Protein 2I8D (pdb70)

Sequence (234 aa):
GSLAEWYQRRIPTPDDLTRVESLFANQAQFPQLKLEFKWNQPFTDHGTFIGFNPSKKHLAVAIEPQTTRRFIPQIDKAGYDHSQIIRRFPWHHKPLDEQLIHDLIAYTIDQKKDATTFWQRRGSLAEWYQRRIPTPDDLTRVESLFANQAQFPQLKLEFKWNQPFTDHGTFIGFNPSKKHLAVAIEPQTTRFIPQIDKAGYDHSQIIRRFPWHHKPLDEQLIHDLIAYTIDQKKDATTFWQRR

B-factor: mean 29.14, std 8.89, range [16.5, 72.92]

CATH classification: 3.90.1150.200 (+1 more: 1.20.5.420)

Foldseek 3Di:
DDPVVQLVQQDDPVSSVVVVVVVVVVVVVVQWDWDQPPRFITAHPRHDQTWHDDPVDIDDDGDPVVCVCPVVCVVVPDDDDDDDDDDPPDDDDVVVVVVVVVVVCVVCVPPPDPDDD/DDPVVQLVQQDDPVSSVVVVVVVVVVVVVVQWDWDQPPRFITDHPRHDQTWHDDPPDIDDDGDPVVVVCVVVCVVVPDDDDDDDDDDPPDDDDVVVVVVVVVVVCVVCVPPDDPDDD

Organism: Lacticaseibacillus paracasei (strain ATCC 334 / BCRC 17002 / CCUG 31169 / CIP 107868 / KCTC 3260 / NRRL B-441) (NCBI:txid321967)

Solvent-accessible surface area: 11918 Å² total

Nearest PDB structures (foldseek):
  2i8d-assembly1_B  TM=1.002E+00  e=2.891E-19  Lacticaseibacillus casei
  2i8d-assembly1_B  TM=1.009E+00  e=1.343E-19  Lacticaseibacillus casei

InterPro domains:
  IPR014922 YdhG-like domain [PF08818] (20-109)

Structure (mmCIF, N/CA/C/O backbone):
data_2I8D
#
_entry.id   2I8D
#
_cell.length_a   47.946
_cell.length_b   69.276
_cell.length_c   90.872
_cell.angle_alpha   90.000
_cell.angle_beta   90.000
_cell.angle_gamma   90.000
#
_symmetry.space_group_name_H-M   'P 21 21 21'
#
loop_
_entity.id
_entity.type
_entity.pdbx_description
1 polymer 'Uncharacterized conserved protein of COG5646'
2 non-polymer 'CHLORIDE ION'
3 non-polymer 'UNKNOWN LIGAND'
4 non-polymer GLYCEROL
5 water water
#
loop_
_atom_site.group_PDB
_atom_site.id
_atom_site.type_symbol
_atom_site.label_atom_id
_atom_site.label_alt_id
_atom_site.label_comp_id
_atom_site.label_asym_id
_atom_site.label_entity_id
_atom_site.label_seq_id
_atom_site.pdbx_PDB_ins_code
_atom_site.Cartn_x
_atom_site.Cartn_y
_atom_site.Cartn_z
_atom_site.occupancy
_atom_site.B_iso_or_equiv
_atom_site.auth_seq_id
_atom_site.auth_comp_id
_atom_site.auth_asym_id
_atom_site.auth_atom_id
_atom_site.pdbx_PDB_model_num
ATOM 1 N N . GLY A 1 3 ? 37.242 50.071 -5.514 1.00 52.05 2 GLY A N 1
ATOM 2 C CA . GLY A 1 3 ? 38.696 50.405 -5.400 1.00 51.25 2 GLY A CA 1
ATOM 3 C C . GLY A 1 3 ? 39.442 50.210 -6.709 1.00 51.39 2 GLY A C 1
ATOM 4 O O . GLY A 1 3 ? 38.922 49.606 -7.641 1.00 54.75 2 GLY A O 1
ATOM 5 N N . SER A 1 4 ? 40.656 50.747 -6.792 1.00 49.72 3 SER A N 1
ATOM 6 C CA . SER A 1 4 ? 41.534 50.506 -7.944 1.00 45.53 3 SER A CA 1
ATOM 7 C C . SER A 1 4 ? 42.803 49.815 -7.470 1.00 42.16 3 SER A C 1
ATOM 8 O O . SER A 1 4 ? 43.076 49.743 -6.272 1.00 38.45 3 SER A O 1
ATOM 11 N N . LEU A 1 5 ? 43.567 49.320 -8.436 1.00 42.07 4 LEU A N 1
ATOM 12 C CA . LEU A 1 5 ? 44.834 48.661 -8.179 1.00 43.18 4 LEU A CA 1
ATOM 13 C C . LEU A 1 5 ? 45.832 49.627 -7.537 1.00 42.86 4 LEU A C 1
ATOM 14 O O . LEU A 1 5 ? 46.559 49.262 -6.607 1.00 42.52 4 LEU A O 1
ATOM 19 N N . ALA A 1 6 ? 45.849 50.871 -8.019 1.00 41.92 5 ALA A N 1
ATOM 20 C CA . ALA A 1 6 ? 46.650 51.927 -7.399 1.00 39.98 5 ALA A CA 1
ATOM 21 C C . ALA A 1 6 ? 46.365 52.067 -5.892 1.00 39.89 5 ALA A C 1
ATOM 22 O O . ALA A 1 6 ? 47.281 52.197 -5.078 1.00 40.45 5 ALA A O 1
ATOM 24 N N . GLU A 1 7 ? 45.098 52.006 -5.513 1.00 39.08 6 GLU A N 1
ATOM 25 C CA . GLU A 1 7 ? 44.718 52.150 -4.109 1.00 41.47 6 GLU A CA 1
ATOM 26 C C . GLU A 1 7 ? 45.086 50.966 -3.247 1.00 40.75 6 GLU A C 1
ATOM 27 O O . GLU A 1 7 ? 45.371 51.123 -2.055 1.00 40.84 6 GLU A O 1
ATOM 33 N N . TRP A 1 8 ? 45.020 49.766 -3.836 1.00 36.88 7 TRP A N 1
ATOM 34 C CA . TRP A 1 8 ? 45.345 48.533 -3.107 1.00 35.64 7 TRP A CA 1
ATOM 35 C C . TRP A 1 8 ? 46.831 48.560 -2.695 1.00 32.25 7 TRP A C 1
ATOM 36 O O . TRP A 1 8 ? 47.185 48.205 -1.562 1.00 29.01 7 TRP A O 1
ATOM 47 N N . TYR A 1 9 ? 47.675 48.981 -3.627 1.00 31.98 8 TYR A N 1
ATOM 48 C CA . TYR A 1 9 ? 49.105 49.039 -3.373 1.00 37.55 8 TYR A CA 1
ATOM 49 C C . TYR A 1 9 ? 49.367 49.992 -2.213 1.00 39.63 8 TYR A C 1
ATOM 50 O O . TYR A 1 9 ? 50.278 49.787 -1.409 1.00 39.59 8 TYR A O 1
ATOM 59 N N . GLN A 1 10 ? 48.535 51.033 -2.110 1.00 42.66 9 GLN A N 1
ATOM 60 C CA . GLN A 1 10 ? 48.660 52.000 -1.032 1.00 41.97 9 GLN A CA 1
ATOM 61 C C . GLN A 1 10 ? 48.243 51.451 0.365 1.00 42.87 9 GLN A C 1
ATOM 62 O O . GLN A 1 10 ? 48.565 52.065 1.392 1.00 42.40 9 GLN A O 1
ATOM 66 N N . ARG A 1 11 ? 47.549 50.316 0.415 1.00 40.93 10 ARG A N 1
ATOM 67 C CA A ARG A 1 11 ? 47.217 49.678 1.692 0.50 40.22 10 ARG A CA 1
ATOM 68 C CA B ARG A 1 11 ? 47.210 49.684 1.690 0.50 40.86 10 ARG A CA 1
ATOM 69 C C . ARG A 1 11 ? 48.372 48.822 2.219 1.00 39.79 10 ARG A C 1
ATOM 70 O O . ARG A 1 11 ? 48.301 48.278 3.321 1.00 39.39 10 ARG A O 1
ATOM 85 N N . ILE A 1 12 ? 49.436 48.672 1.424 1.00 36.78 11 ILE A N 1
ATOM 86 C CA . ILE A 1 12 ? 50.608 47.905 1.865 1.00 34.30 11 ILE A CA 1
ATOM 87 C C . ILE A 1 12 ? 51.356 48.811 2.861 1.00 36.43 11 ILE A C 1
ATOM 88 O O . ILE A 1 12 ? 51.661 49.980 2.534 1.00 33.37 11 ILE A O 1
ATOM 93 N N . PRO A 1 13 ? 51.635 48.291 4.075 1.00 35.91 12 PRO A N 1
ATOM 94 C CA . PRO A 1 13 ? 52.024 49.169 5.195 1.00 35.47 12 PRO A CA 1
ATOM 95 C C . PRO A 1 13 ? 53.267 50.035 5.019 1.00 35.26 12 PRO A C 1
ATOM 96 O O . PRO A 1 13 ? 53.245 51.202 5.425 1.00 36.65 12 PRO A O 1
ATOM 100 N N . THR A 1 14 ? 54.340 49.481 4.457 1.00 31.80 13 THR A N 1
ATOM 101 C CA . THR A 1 14 ? 55.621 50.173 4.360 1.00 32.82 13 THR A CA 1
ATOM 102 C C . THR A 1 14 ? 56.202 50.055 2.962 1.00 33.06 13 THR A C 1
ATOM 103 O O . THR A 1 14 ? 55.854 49.136 2.219 1.00 28.30 13 THR A O 1
ATOM 107 N N . PRO A 1 15 ? 57.085 50.991 2.590 1.00 29.08 14 PRO A N 1
ATOM 108 C CA . PRO A 1 15 ? 57.843 50.907 1.330 1.00 29.78 14 PRO A CA 1
ATOM 109 C C . PRO A 1 15 ? 58.581 49.573 1.071 1.00 28.63 14 PRO A C 1
ATOM 110 O O . PRO A 1 15 ? 58.554 49.061 -0.052 1.00 29.12 14 PRO A O 1
ATOM 114 N N . ASP A 1 16 ? 59.230 49.028 2.094 1.00 26.37 15 ASP A N 1
ATOM 115 C CA . ASP A 1 16 ? 59.859 47.714 1.986 1.00 28.42 15 ASP A CA 1
ATOM 116 C C . ASP A 1 16 ? 58.832 46.606 1.732 1.00 27.62 15 ASP A C 1
ATOM 117 O O . ASP A 1 16 ? 59.103 45.668 0.978 1.00 28.69 15 ASP A O 1
ATOM 122 N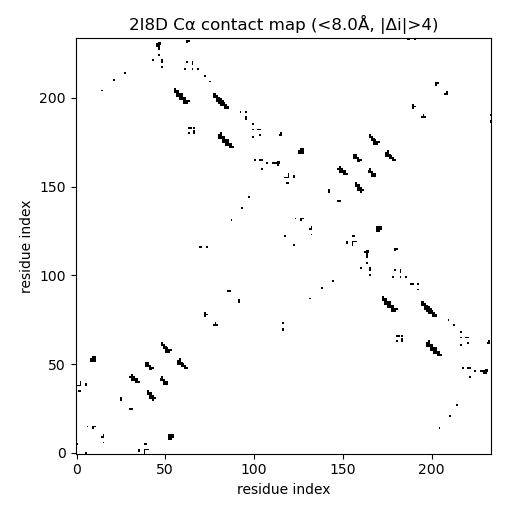 N . ASP A 1 17 ? 57.661 46.716 2.350 1.00 27.42 16 ASP A N 1
ATOM 123 C CA . ASP A 1 17 ? 56.572 45.757 2.092 1.00 26.92 16 ASP A CA 1
ATOM 124 C C . ASP A 1 17 ? 56.092 45.879 0.639 1.00 27.05 16 ASP A C 1
ATOM 125 O O . ASP A 1 17 ? 55.853 44.873 -0.035 1.00 28.58 16 ASP A O 1
ATOM 130 N N . LEU A 1 18 ? 55.967 47.107 0.139 1.00 25.45 17 LEU A N 1
ATOM 131 C CA . LEU A 1 18 ? 55.611 47.321 -1.273 1.00 26.10 17 LEU A CA 1
ATOM 132 C C . LEU A 1 18 ? 56.656 46.758 -2.244 1.00 26.27 17 LEU A C 1
ATOM 133 O O . LEU A 1 18 ? 56.311 46.158 -3.268 1.00 25.34 17 LEU A O 1
ATOM 138 N N . THR A 1 19 ? 57.930 46.939 -1.920 1.00 26.21 18 THR A N 1
ATOM 139 C CA . THR A 1 19 ? 59.011 46.375 -2.711 1.00 27.33 18 THR A CA 1
ATOM 140 C C . THR A 1 19 ? 58.882 44.860 -2.790 1.00 24.81 18 THR A C 1
ATOM 141 O O . THR A 1 19 ? 59.063 44.255 -3.860 1.00 25.28 18 THR A O 1
ATOM 145 N N . ARG A 1 20 ? 58.581 44.250 -1.653 1.00 26.14 19 ARG A N 1
ATOM 146 C CA . ARG A 1 20 ? 58.410 42.790 -1.593 1.00 26.26 19 ARG A CA 1
ATOM 147 C C . ARG A 1 20 ? 57.279 42.324 -2.513 1.00 25.91 19 ARG A C 1
ATOM 148 O O . ARG A 1 20 ? 57.446 41.378 -3.293 1.00 24.16 19 ARG A O 1
ATOM 156 N N . VAL A 1 21 ? 56.126 42.987 -2.429 1.00 23.12 20 VAL A N 1
ATOM 157 C CA . VAL A 1 21 ? 54.986 42.615 -3.286 1.00 23.91 20 VAL A CA 1
ATOM 158 C C . VAL A 1 21 ? 55.295 42.850 -4.778 1.00 24.16 20 VAL A C 1
ATOM 159 O O . VAL A 1 21 ? 55.050 42.001 -5.617 1.00 22.19 20 VAL A O 1
ATOM 163 N N . GLU A 1 22 ? 55.866 43.999 -5.111 1.00 24.00 21 GLU A N 1
ATOM 164 C CA . GLU A 1 22 ? 56.245 44.278 -6.506 1.00 28.71 21 GLU A CA 1
ATOM 165 C C . GLU A 1 22 ? 57.213 43.235 -7.088 1.00 26.81 21 GLU A C 1
ATOM 166 O O . GLU A 1 22 ? 57.070 42.792 -8.230 1.00 29.66 21 GLU A O 1
ATOM 172 N N . SER A 1 23 ? 58.201 42.848 -6.296 1.00 25.27 22 SER A N 1
ATOM 173 C CA . SER A 1 23 ? 59.171 41.830 -6.712 1.00 26.96 22 SER A CA 1
ATOM 174 C C . SER A 1 23 ? 58.535 40.463 -6.875 1.00 25.86 22 SER A C 1
ATOM 175 O O . SER A 1 23 ? 58.839 39.747 -7.814 1.00 24.19 22 SER A O 1
ATOM 178 N N . LEU A 1 24 ? 57.677 40.104 -5.930 1.00 25.02 23 LEU A N 1
ATOM 179 C CA . LEU A 1 24 ? 56.952 38.851 -6.014 1.00 23.86 23 LEU A CA 1
ATOM 180 C C . LEU A 1 24 ? 56.153 38.797 -7.300 1.00 24.19 23 LEU A C 1
ATOM 181 O O . LEU A 1 24 ? 56.247 37.839 -8.069 1.00 26.79 23 LEU A O 1
ATOM 186 N N . PHE A 1 25 ? 55.350 39.823 -7.536 1.00 23.78 24 PHE A N 1
ATOM 187 C CA . PHE A 1 25 ? 54.542 39.836 -8.743 1.00 25.74 24 PHE A CA 1
ATOM 188 C C . PHE A 1 25 ? 55.397 39.734 -9.995 1.00 25.45 24 PHE A C 1
ATOM 189 O O . PHE A 1 25 ? 55.112 38.934 -10.876 1.00 24.62 24 PHE A O 1
ATOM 197 N N . ALA A 1 26 ? 56.456 40.529 -10.065 1.00 24.50 25 ALA A N 1
ATOM 198 C CA . ALA A 1 26 ? 57.351 40.506 -11.229 1.00 25.27 25 ALA A CA 1
ATOM 199 C C . ALA A 1 26 ? 57.998 39.158 -11.446 1.00 24.87 25 ALA A C 1
ATOM 200 O O . ALA A 1 26 ? 58.031 38.664 -12.576 1.00 23.37 25 ALA A O 1
ATOM 202 N N . ASN A 1 27 ? 58.510 38.569 -10.370 1.00 25.19 26 ASN A N 1
ATOM 203 C CA . ASN A 1 27 ? 59.153 37.259 -10.454 1.00 26.01 26 ASN A CA 1
ATOM 204 C C . ASN A 1 27 ? 58.165 36.171 -10.864 1.00 25.92 26 ASN A C 1
ATOM 205 O O . ASN A 1 27 ? 58.471 35.337 -11.711 1.00 24.99 26 ASN A O 1
ATOM 218 N N . GLN A 1 29 ? 55.326 36.511 -12.582 1.00 26.57 28 GLN A N 1
ATOM 219 C CA . GLN A 1 29 ? 54.985 36.757 -13.995 1.00 28.41 28 GLN A CA 1
ATOM 220 C C . GLN A 1 29 ? 56.112 36.281 -14.920 1.00 28.33 28 GLN A C 1
ATOM 221 O O . GLN A 1 29 ? 55.863 35.686 -15.978 1.00 27.55 28 GLN A O 1
ATOM 227 N N . ALA A 1 30 ? 57.354 36.497 -14.502 1.00 28.56 29 ALA A N 1
ATOM 228 C CA . ALA A 1 30 ? 58.502 36.021 -15.280 1.00 28.16 29 ALA A CA 1
ATOM 229 C C . ALA A 1 30 ? 58.526 34.490 -15.325 1.00 28.82 29 ALA A C 1
ATOM 230 O O . ALA A 1 30 ? 58.820 33.891 -16.364 1.00 29.34 29 ALA A O 1
ATOM 232 N N . GLN A 1 31 ? 58.168 33.860 -14.210 1.00 26.54 30 GLN A N 1
ATOM 233 C CA . GLN A 1 31 ? 58.228 32.394 -14.087 1.00 28.39 30 GLN A CA 1
ATOM 234 C C . GLN A 1 31 ? 57.057 31.687 -14.740 1.00 26.35 30 GLN A C 1
ATOM 235 O O . GLN A 1 31 ? 57.186 30.520 -15.165 1.00 27.43 30 GLN A O 1
ATOM 241 N N . PHE A 1 32 ? 55.941 32.409 -14.864 1.00 27.13 31 PHE A N 1
ATOM 242 C CA . PHE A 1 32 ? 54.692 31.873 -15.418 1.00 27.28 31 PHE A CA 1
ATOM 243 C C . PHE A 1 32 ? 54.113 32.922 -16.362 1.00 27.40 31 PHE A C 1
ATOM 244 O O . PHE A 1 32 ? 53.182 33.653 -16.022 1.00 27.33 31 PHE A O 1
ATOM 252 N N . PRO A 1 33 ? 54.701 33.032 -17.574 1.00 29.69 32 PRO A N 1
ATOM 253 C CA . PRO A 1 33 ? 54.359 34.115 -1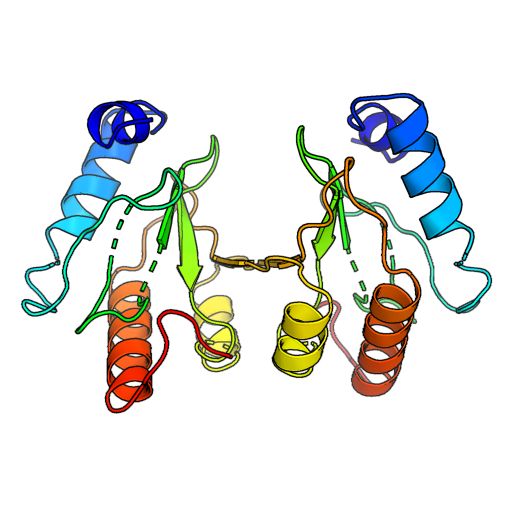8.518 1.00 29.92 32 PRO A CA 1
ATOM 254 C C . PRO A 1 33 ? 52.910 34.137 -19.006 1.00 28.11 32 PRO A C 1
ATOM 255 O O . PRO A 1 33 ? 52.437 35.200 -19.451 1.00 28.35 32 PRO A O 1
ATOM 259 N N . GLN A 1 34 ? 52.209 33.004 -18.895 1.00 29.16 33 GLN A N 1
ATOM 260 C CA . GLN A 1 34 ? 50.810 32.908 -19.287 1.00 30.06 33 GLN A CA 1
ATOM 261 C C . GLN A 1 34 ? 49.842 33.569 -18.294 1.00 29.33 33 GLN A C 1
ATOM 262 O O . GLN A 1 34 ? 48.703 33.914 -18.649 1.00 30.47 33 GLN A O 1
ATOM 268 N N . LEU A 1 35 ? 50.290 33.747 -17.049 1.00 26.55 34 LEU A N 1
ATOM 269 C CA . LEU A 1 35 ? 49.422 34.299 -16.013 1.00 29.03 34 LEU A CA 1
ATOM 270 C C . LEU A 1 35 ? 49.057 35.738 -16.297 1.00 27.95 34 LEU A C 1
ATOM 271 O O . LEU A 1 35 ? 49.882 36.513 -16.777 1.00 27.07 34 LEU A O 1
ATOM 276 N N . LYS A 1 36 ? 47.809 36.077 -16.011 1.00 27.17 35 LYS A N 1
ATOM 277 C CA . LYS A 1 36 ? 47.297 37.413 -16.108 1.00 28.46 35 LYS A CA 1
ATOM 278 C C . LYS A 1 36 ? 47.112 37.949 -14.697 1.00 27.17 35 LYS A C 1
ATOM 279 O O . LYS A 1 36 ? 46.527 37.285 -13.853 1.00 24.76 35 LYS A O 1
ATOM 285 N N . LEU A 1 37 ? 47.622 39.149 -14.441 1.00 27.06 36 LEU A N 1
ATOM 286 C CA . LEU A 1 37 ? 47.405 39.783 -13.156 1.00 27.75 36 LEU A CA 1
ATOM 287 C C . LEU A 1 37 ? 46.204 40.701 -13.302 1.00 28.38 36 LEU A C 1
ATOM 288 O O . LEU A 1 37 ? 46.278 41.754 -13.953 1.00 30.79 36 LEU A O 1
ATOM 293 N N . GLU A 1 38 ? 45.092 40.294 -12.707 1.00 26.52 37 GLU A N 1
ATOM 294 C CA . GLU A 1 38 ? 43.840 40.993 -12.803 1.00 26.98 37 GLU A CA 1
ATOM 295 C C . GLU A 1 38 ? 43.543 41.642 -11.476 1.00 27.47 37 GLU A C 1
ATOM 296 O O . GLU A 1 38 ? 44.093 41.266 -10.450 1.00 27.39 37 GLU A O 1
ATOM 302 N N . PHE A 1 39 ? 42.629 42.609 -11.490 1.00 27.29 38 PHE A N 1
ATOM 303 C CA . PHE A 1 39 ? 42.158 43.212 -10.250 1.00 24.89 38 PHE A CA 1
ATOM 304 C C . PHE A 1 39 ? 40.667 42.939 -10.194 1.00 28.56 38 PHE A C 1
ATOM 305 O O . PHE A 1 39 ? 39.937 43.469 -11.013 1.00 30.70 38 PHE A O 1
ATOM 313 N N . LYS A 1 40 ? 40.242 42.068 -9.280 1.00 27.59 39 LYS A N 1
ATOM 314 C CA . LYS A 1 40 ? 38.857 41.586 -9.231 1.00 29.20 39 LYS A CA 1
ATOM 315 C C . LYS A 1 40 ? 38.397 41.531 -7.795 1.00 30.38 39 LYS A C 1
ATOM 316 O O . LYS A 1 40 ? 39.185 41.176 -6.907 1.00 30.07 39 LYS A O 1
ATOM 322 N N . TRP A 1 41 ? 37.137 41.893 -7.558 1.00 32.56 40 TRP A N 1
ATOM 323 C CA . TRP A 1 41 ? 36.601 41.963 -6.197 1.00 36.14 40 TRP A CA 1
ATOM 324 C C . TRP A 1 41 ? 37.589 42.653 -5.250 1.00 36.75 40 TRP A C 1
ATOM 325 O O . TRP A 1 41 ? 37.859 42.162 -4.151 1.00 40.13 40 TRP A O 1
ATOM 336 N N . ASN A 1 42 ? 38.151 43.756 -5.726 1.00 35.59 41 ASN A N 1
ATOM 337 C CA . ASN A 1 42 ? 39.009 44.632 -4.947 1.00 38.22 41 ASN A CA 1
ATOM 338 C C . ASN A 1 42 ? 40.341 44.042 -4.473 1.00 36.56 41 ASN A C 1
ATOM 339 O O . ASN A 1 42 ? 40.924 44.511 -3.498 1.00 35.10 41 ASN A O 1
ATOM 344 N N . GLN A 1 43 ? 40.838 43.032 -5.178 1.00 33.88 42 GLN A N 1
ATOM 345 C CA . GLN A 1 43 ? 42.183 42.540 -4.917 1.00 32.54 42 GLN A CA 1
ATOM 346 C C . GLN A 1 43 ? 42.843 42.045 -6.203 1.00 30.76 42 GLN A C 1
ATOM 347 O O . GLN A 1 43 ? 42.157 41.576 -7.140 1.00 29.49 42 GLN A O 1
ATOM 353 N N . PRO A 1 44 ? 44.183 42.107 -6.241 1.00 26.30 43 PRO A N 1
ATOM 354 C CA . PRO A 1 44 ? 44.924 41.489 -7.327 1.00 26.05 43 PRO A CA 1
ATOM 355 C C . PRO A 1 44 ? 44.846 39.957 -7.262 1.00 28.45 43 PRO A C 1
ATOM 356 O O . PRO A 1 44 ? 44.929 39.369 -6.174 1.00 27.32 43 PRO A O 1
ATOM 373 N N . PHE A 1 46 ? 46.189 36.435 -9.765 1.00 23.03 45 PHE A N 1
ATOM 374 C CA . PHE A 1 46 ? 46.683 35.795 -10.968 1.00 23.15 45 PHE A CA 1
ATOM 375 C C . PHE A 1 46 ? 45.590 34.863 -11.470 1.00 22.82 45 PHE A C 1
ATOM 376 O O . PHE A 1 46 ? 44.989 34.111 -10.689 1.00 22.13 45 PHE A O 1
ATOM 384 N N . THR A 1 47 ? 45.348 34.931 -12.778 1.00 22.92 46 THR A N 1
ATOM 385 C CA . THR A 1 47 ? 44.428 34.050 -13.461 1.00 23.53 46 THR A CA 1
ATOM 386 C C . THR A 1 47 ? 45.137 33.401 -14.683 1.00 23.40 46 THR A C 1
ATOM 387 O O . THR A 1 47 ? 46.125 33.906 -15.201 1.00 23.20 46 THR A O 1
ATOM 391 N N . ASP A 1 48 ? 44.650 32.234 -15.092 1.00 22.69 47 ASP A N 1
ATOM 392 C CA . ASP A 1 48 ? 45.195 31.512 -16.224 1.00 22.56 47 ASP A CA 1
ATOM 393 C C . ASP A 1 48 ? 44.021 30.991 -17.060 1.00 21.17 47 ASP A C 1
ATOM 394 O O . ASP A 1 48 ? 43.147 30.292 -16.531 1.00 23.47 47 ASP A O 1
ATOM 399 N N . HIS A 1 49 ? 43.988 31.385 -18.342 1.00 21.27 48 HIS A N 1
ATOM 400 C CA . HIS A 1 49 ? 42.869 31.034 -19.237 1.00 21.83 48 HIS A CA 1
ATOM 401 C C . HIS A 1 49 ? 41.478 31.103 -18.532 1.00 21.15 48 HIS A C 1
ATOM 402 O O . HIS A 1 49 ? 40.687 30.187 -18.621 1.00 21.83 48 HIS A O 1
ATOM 409 N N . GLY A 1 50 ? 41.223 32.229 -17.840 1.00 22.63 49 GLY A N 1
ATOM 410 C CA . GLY A 1 50 ? 39.922 32.508 -17.236 1.00 22.66 49 GLY A CA 1
ATOM 411 C C . GLY A 1 50 ? 39.622 31.743 -15.947 1.00 24.68 49 GLY A C 1
ATOM 412 O O . GLY A 1 50 ? 38.449 31.570 -15.576 1.00 29.29 49 GLY A O 1
ATOM 413 N N . THR A 1 51 ? 40.678 31.254 -15.296 1.00 22.95 50 THR A N 1
ATOM 414 C CA . THR A 1 51 ? 40.572 30.497 -14.037 1.00 22.78 50 THR A CA 1
ATOM 415 C C . THR A 1 51 ? 41.459 31.105 -12.958 1.00 24.78 50 THR A C 1
ATOM 416 O O . THR A 1 51 ? 42.511 31.666 -13.246 1.00 23.99 50 THR A O 1
ATOM 420 N N . PHE A 1 52 ? 40.974 31.058 -11.719 1.00 21.29 51 PHE A N 1
ATOM 421 C CA . PHE A 1 52 ? 41.716 31.569 -10.583 1.00 20.96 51 PHE A CA 1
ATOM 422 C C . PHE A 1 52 ? 42.935 3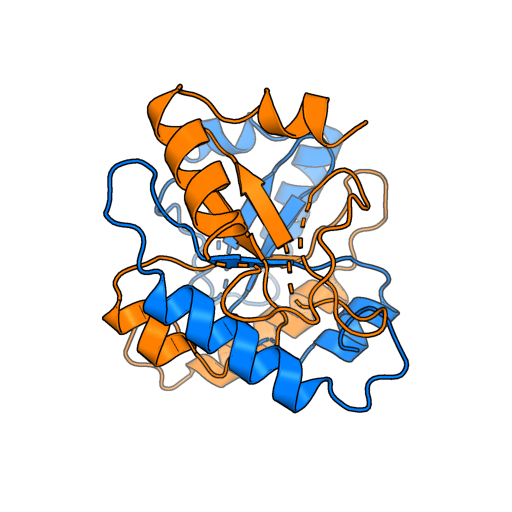0.753 -10.260 1.00 21.31 51 PHE A C 1
ATOM 423 O O . PHE A 1 52 ? 42.849 29.520 -10.145 1.00 23.05 51 PHE A O 1
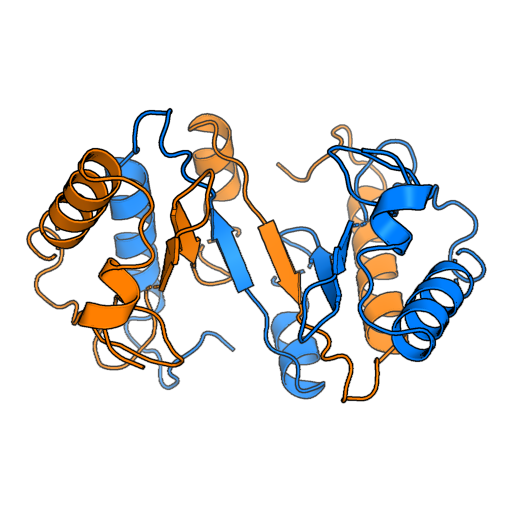ATOM 431 N N . ILE A 1 53 ? 44.060 31.439 -10.080 1.00 20.69 52 ILE A N 1
ATOM 432 C CA . ILE A 1 53 ? 45.268 30.776 -9.598 1.00 21.90 52 ILE A CA 1
ATOM 433 C C . ILE A 1 53 ? 45.662 31.195 -8.167 1.00 22.48 52 ILE A C 1
ATOM 434 O O . ILE A 1 53 ? 45.928 30.352 -7.324 1.00 22.31 52 ILE A O 1
ATOM 447 N N . GLY A 1 55 ? 45.413 34.758 -5.130 1.00 21.16 54 GLY A N 1
ATOM 448 C CA . GLY A 1 55 ? 45.001 36.117 -4.787 1.00 23.90 54 GLY A CA 1
ATOM 449 C C . GLY A 1 55 ? 45.875 36.688 -3.685 1.00 25.55 54 GLY A C 1
ATOM 450 O O . GLY A 1 55 ? 46.604 35.953 -3.007 1.00 23.97 54 GLY A O 1
ATOM 451 N N . PHE A 1 56 ? 45.796 38.010 -3.494 1.00 25.03 55 PHE A N 1
ATOM 452 C CA . PHE A 1 56 ? 46.710 38.702 -2.573 1.00 25.23 55 PHE A CA 1
ATOM 453 C C . PHE A 1 56 ? 45.988 39.814 -1.838 1.00 28.40 55 PHE A C 1
ATOM 454 O O . PHE A 1 56 ? 45.198 40.534 -2.433 1.00 26.51 55 PHE A O 1
ATOM 462 N N . ASN A 1 57 ? 46.259 39.939 -0.542 1.00 29.31 56 ASN A N 1
ATOM 463 C CA . ASN A 1 57 ? 45.719 41.042 0.252 1.00 28.22 56 ASN A CA 1
ATOM 464 C C . ASN A 1 57 ? 46.676 41.352 1.404 1.00 29.83 56 ASN A C 1
ATOM 465 O O . ASN A 1 57 ? 47.110 40.437 2.113 1.00 31.39 56 ASN A O 1
ATOM 470 N N . PRO A 1 58 ? 47.014 42.633 1.595 1.00 30.58 57 PRO A N 1
ATOM 471 C CA . PRO A 1 58 ? 47.836 42.991 2.719 1.00 31.79 57 PRO A CA 1
ATOM 472 C C . PRO A 1 58 ? 47.032 43.223 4.009 1.00 32.91 57 PRO A C 1
ATOM 473 O O . PRO A 1 58 ? 45.830 43.523 3.969 1.00 33.77 57 PRO A O 1
ATOM 477 N N . SER A 1 59 ? 47.714 43.028 5.131 1.00 32.10 58 SER A N 1
ATOM 478 C CA . SER A 1 59 ? 47.202 43.367 6.458 1.00 33.26 58 SER A CA 1
ATOM 479 C C . SER A 1 59 ? 48.364 44.054 7.162 1.00 31.47 58 SER A C 1
ATOM 480 O O . SER A 1 59 ? 49.447 44.188 6.586 1.00 30.84 58 SER A O 1
ATOM 483 N N . LYS A 1 60 ? 48.148 44.495 8.402 1.00 31.85 59 LYS A N 1
ATOM 484 C CA . LYS A 1 60 ? 49.192 45.182 9.150 1.00 30.34 59 LYS A CA 1
ATOM 485 C C . LYS A 1 60 ? 50.402 44.296 9.372 1.00 29.81 59 LYS A C 1
ATOM 486 O O . LYS A 1 60 ? 51.524 44.766 9.262 1.00 28.44 59 LYS A O 1
ATOM 488 N N . LYS A 1 61 ? 50.170 43.008 9.630 1.00 30.18 60 LYS A N 1
ATOM 489 C CA . LYS A 1 61 ? 51.250 42.086 10.017 1.00 31.10 60 LYS A CA 1
ATOM 490 C C . LYS A 1 61 ? 51.701 41.103 8.908 1.00 30.12 60 LYS A C 1
ATOM 491 O O . LYS A 1 61 ? 52.753 40.461 9.036 1.00 27.04 60 LYS A O 1
ATOM 494 N N . HIS A 1 62 ? 50.917 40.971 7.843 1.00 26.89 61 HIS A N 1
ATOM 495 C CA . HIS A 1 62 ? 51.244 39.995 6.819 1.00 24.82 61 HIS A CA 1
ATOM 496 C C . HIS A 1 62 ? 50.659 40.284 5.447 1.00 23.52 61 HIS A C 1
ATOM 497 O O . HIS A 1 62 ? 49.712 41.065 5.286 1.00 25.10 61 HIS A O 1
ATOM 504 N N . LEU A 1 63 ? 51.230 39.602 4.456 1.00 23.33 62 LEU A N 1
ATOM 505 C CA . LEU A 1 63 ? 50.611 39.431 3.155 1.00 24.69 62 LEU A CA 1
ATOM 506 C C . LEU A 1 63 ? 49.840 38.108 3.206 1.00 24.02 62 LEU A C 1
ATOM 507 O O . LEU A 1 63 ? 50.412 37.065 3.557 1.00 24.35 62 LEU A O 1
ATOM 512 N N . ALA A 1 64 ? 48.563 38.169 2.847 1.00 24.51 63 ALA A N 1
ATOM 513 C CA . ALA A 1 64 ? 47.697 37.026 2.807 1.00 25.98 63 ALA A CA 1
ATOM 514 C C . ALA A 1 64 ? 47.712 36.539 1.375 1.00 24.98 63 ALA A C 1
ATOM 515 O O . ALA A 1 64 ? 47.282 37.260 0.473 1.00 26.87 63 ALA A O 1
ATOM 517 N N . VAL A 1 65 ? 48.164 35.311 1.174 1.00 22.73 64 VAL A N 1
ATOM 518 C CA . VAL A 1 65 ? 48.139 34.666 -0.149 1.00 20.75 64 VAL A CA 1
ATOM 519 C C . VAL A 1 65 ? 47.023 33.627 -0.212 1.00 21.82 64 VAL A C 1
ATOM 520 O O . VAL A 1 65 ? 47.026 32.661 0.540 1.00 23.05 64 VAL A O 1
ATOM 524 N N . ALA A 1 66 ? 46.099 33.864 -1.143 1.00 24.09 65 ALA A N 1
ATOM 525 C CA . ALA A 1 66 ? 44.853 33.101 -1.279 1.00 20.11 65 ALA A CA 1
ATOM 526 C C . ALA A 1 66 ? 45.046 32.044 -2.331 1.00 22.01 65 ALA A C 1
ATOM 527 O O . ALA A 1 66 ? 45.502 32.343 -3.473 1.00 22.94 65 ALA A O 1
ATOM 529 N N . ILE A 1 67 ? 44.716 30.806 -1.962 1.00 22.08 66 ILE A N 1
ATOM 530 C CA . ILE A 1 67 ? 44.868 29.650 -2.825 1.00 24.68 66 ILE A CA 1
ATOM 531 C C . ILE A 1 67 ? 43.577 28.801 -2.789 1.00 23.22 66 ILE A C 1
ATOM 532 O O . ILE A 1 67 ? 42.700 29.002 -1.922 1.00 21.67 66 ILE A O 1
ATOM 537 N N . GLU A 1 68 ? 43.448 27.921 -3.760 1.00 22.80 67 GLU A N 1
ATOM 538 C CA . GLU A 1 68 ? 42.254 27.084 -3.900 1.00 22.36 67 GLU A CA 1
ATOM 539 C C . GLU A 1 68 ? 42.253 25.985 -2.826 1.00 22.12 67 GLU A C 1
ATOM 540 O O . GLU A 1 68 ? 43.318 25.609 -2.284 1.00 21.51 67 GLU A O 1
ATOM 546 N N . PRO A 1 69 ? 41.064 25.457 -2.491 1.00 23.53 68 PRO A N 1
ATOM 547 C CA . PRO A 1 69 ? 40.969 24.439 -1.430 1.00 22.54 68 PRO A CA 1
ATOM 548 C C . PRO A 1 69 ? 41.862 23.216 -1.676 1.00 23.68 68 PRO A C 1
ATOM 549 O O . PRO A 1 69 ? 42.519 22.722 -0.758 1.00 24.29 68 PRO A O 1
ATOM 553 N N . GLN A 1 70 ? 41.903 22.739 -2.917 1.00 24.26 69 GLN A N 1
ATOM 554 C CA . GLN A 1 70 ? 42.683 21.546 -3.233 1.00 23.38 69 GLN A CA 1
ATOM 555 C C . GLN A 1 70 ? 44.156 21.822 -3.092 1.00 23.16 69 GLN A C 1
ATOM 556 O O . GLN A 1 70 ? 44.918 20.984 -2.655 1.00 22.59 69 GLN A O 1
ATOM 562 N N . THR A 1 71 ? 44.570 23.020 -3.468 1.00 22.68 70 THR A N 1
ATOM 563 C CA . THR A 1 71 ? 45.964 23.419 -3.303 1.00 23.01 70 THR A CA 1
ATOM 564 C C . THR A 1 71 ? 46.351 23.470 -1.818 1.00 21.75 70 THR A C 1
ATOM 565 O O . THR A 1 71 ? 47.401 22.982 -1.431 1.00 24.39 70 THR A O 1
ATOM 577 N N . THR A 1 73 ? 44.947 21.843 0.694 1.00 23.43 72 THR A N 1
ATOM 578 C CA . THR A 1 73 ? 44.957 20.425 1.104 1.00 25.63 72 THR A CA 1
ATOM 579 C C . THR A 1 73 ? 46.241 19.722 0.704 1.00 25.91 72 THR A C 1
ATOM 580 O O . THR A 1 73 ? 46.854 19.000 1.499 1.00 31.08 72 THR A O 1
ATOM 584 N N . ARG A 1 74 ? 46.641 19.905 -0.538 1.00 27.99 73 ARG A N 1
ATOM 585 C CA A ARG A 1 74 ? 47.868 19.268 -1.043 1.00 28.54 73 ARG A CA 1
ATOM 586 C CA B ARG A 1 74 ? 47.965 19.264 -1.053 0.00 28.16 73 ARG A CA 1
ATOM 587 C C . ARG A 1 74 ? 49.151 19.778 -0.368 1.00 29.44 73 ARG A C 1
ATOM 588 O O . ARG A 1 74 ? 50.139 19.042 -0.274 1.00 33.30 73 ARG A O 1
ATOM 603 N N . PHE A 1 75 ? 49.174 21.012 0.102 1.00 24.82 74 PHE A N 1
ATOM 604 C CA . PHE A 1 75 ? 50.422 21.609 0.534 1.00 26.14 74 PHE A CA 1
ATOM 605 C C . PHE A 1 75 ? 50.555 21.735 2.053 1.00 25.65 74 PHE A C 1
ATOM 606 O O . PHE A 1 75 ? 51.546 22.272 2.501 1.00 25.35 74 PHE A O 1
ATOM 614 N N . ILE A 1 76 ? 49.583 21.246 2.837 1.00 25.30 75 ILE A N 1
ATOM 615 C CA . ILE A 1 76 ? 49.627 21.455 4.299 1.00 26.55 75 ILE A CA 1
ATOM 616 C C . ILE A 1 76 ? 50.998 21.043 4.848 1.00 27.08 75 ILE A C 1
ATOM 617 O O . ILE A 1 76 ? 51.638 21.832 5.516 1.00 24.58 75 ILE A O 1
ATOM 622 N N . PRO A 1 77 ? 51.462 19.809 4.535 1.00 27.11 76 PRO A N 1
ATOM 623 C CA . PRO A 1 77 ? 52.774 19.391 5.060 1.00 28.14 76 PRO A CA 1
ATOM 624 C C . PRO A 1 77 ? 53.911 20.375 4.719 1.00 25.50 76 PRO A C 1
ATOM 625 O O . PRO A 1 77 ? 54.723 20.728 5.570 1.00 28.69 76 PRO A O 1
ATOM 629 N N . GLN A 1 78 ? 53.937 20.849 3.483 1.00 24.84 77 GLN A N 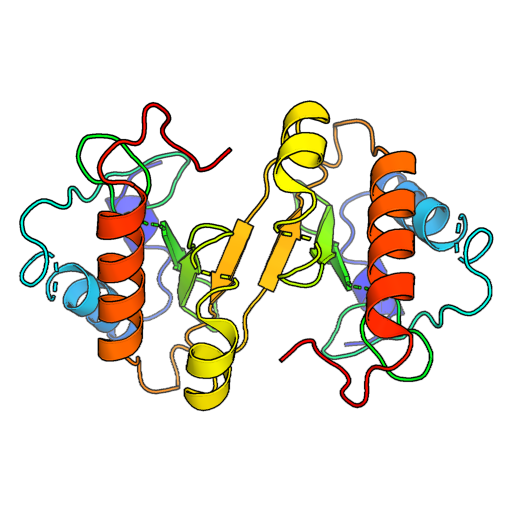1
ATOM 630 C CA . GLN A 1 78 ? 55.013 21.719 2.998 1.00 28.42 77 GLN A CA 1
ATOM 631 C C . GLN A 1 78 ? 54.890 23.152 3.575 1.00 27.27 77 GLN A C 1
ATOM 632 O O . GLN A 1 78 ? 55.883 23.831 3.875 1.00 28.27 77 GLN A O 1
ATOM 638 N N . ILE A 1 79 ? 53.658 23.602 3.780 1.00 29.97 78 ILE A N 1
ATOM 639 C CA . ILE A 1 79 ? 53.403 24.935 4.384 1.00 28.42 78 ILE A CA 1
ATOM 640 C C . ILE A 1 79 ? 53.840 24.919 5.849 1.00 28.01 78 ILE A C 1
ATOM 641 O O . ILE A 1 79 ? 54.466 25.859 6.328 1.00 27.75 78 ILE A O 1
ATOM 646 N N . ASP A 1 80 ? 53.504 23.843 6.559 1.00 30.24 79 ASP A N 1
ATOM 647 C CA . ASP A 1 80 ? 53.871 23.704 7.968 1.00 29.15 79 ASP A CA 1
ATOM 648 C C . ASP A 1 80 ? 55.398 23.670 8.117 1.00 30.34 79 ASP A C 1
ATOM 649 O O . ASP A 1 80 ? 55.968 24.340 8.976 1.00 29.14 79 ASP A O 1
ATOM 654 N N . LYS A 1 81 ? 56.048 22.916 7.236 1.00 29.28 80 LYS A N 1
ATOM 655 C CA . LYS A 1 81 ? 57.512 22.801 7.248 1.00 30.49 80 LYS A CA 1
ATOM 656 C C . LYS A 1 81 ? 58.191 24.140 6.977 1.00 30.18 80 LYS A C 1
ATOM 657 O O . LYS A 1 81 ? 59.226 24.422 7.562 1.00 31.09 80 LYS A O 1
ATOM 660 N N . ALA A 1 82 ? 57.602 24.962 6.103 1.00 30.24 81 ALA A N 1
ATOM 661 C CA . ALA A 1 82 ? 58.116 26.297 5.797 1.00 30.51 81 ALA A CA 1
ATOM 662 C C . ALA A 1 82 ? 57.877 27.295 6.933 1.00 33.34 81 ALA A C 1
ATOM 663 O O . ALA A 1 82 ? 58.452 28.395 6.940 1.00 37.16 81 ALA A O 1
ATOM 665 N N . GLY A 1 83 ? 57.039 26.917 7.895 1.00 32.67 82 GLY A N 1
ATOM 666 C CA . GLY A 1 83 ? 56.824 27.713 9.089 1.00 31.81 82 GLY A CA 1
ATOM 667 C C . GLY A 1 83 ? 55.750 28.790 8.993 1.00 31.75 82 GLY A C 1
ATOM 668 O O . GLY A 1 83 ? 55.802 29.775 9.728 1.00 31.44 82 GLY A O 1
ATOM 669 N N . TYR A 1 84 ? 54.748 28.594 8.135 1.00 28.47 83 TYR A N 1
ATOM 670 C CA . TYR A 1 84 ? 53.712 29.597 7.937 1.00 26.67 83 TYR A CA 1
ATOM 671 C C . TYR A 1 84 ? 52.355 29.103 8.425 1.00 26.97 83 TYR A C 1
ATOM 672 O O . TYR A 1 84 ? 52.001 27.937 8.209 1.00 28.89 83 TYR A O 1
ATOM 681 N N . ASP A 1 85 ? 51.606 29.993 9.042 1.00 25.91 84 ASP A N 1
ATOM 682 C CA . ASP A 1 85 ? 50.234 29.714 9.453 1.00 27.00 84 ASP A CA 1
ATOM 683 C C . ASP A 1 85 ? 49.310 29.790 8.243 1.00 28.35 84 ASP A C 1
ATOM 684 O O . ASP A 1 85 ? 49.592 30.480 7.252 1.00 25.70 84 ASP A O 1
ATOM 689 N N . HIS A 1 86 ? 48.188 29.085 8.333 1.00 24.75 85 HIS A N 1
ATOM 690 C CA . HIS A 1 86 ? 47.227 29.104 7.244 1.00 24.88 85 HIS A CA 1
ATOM 691 C C . HIS A 1 86 ? 45.835 29.150 7.872 1.00 25.27 85 HIS A C 1
ATOM 692 O O . HIS A 1 86 ? 45.678 28.814 9.040 1.00 25.70 85 HIS A O 1
ATOM 699 N N . SER A 1 87 ? 44.845 29.579 7.092 1.00 24.79 86 SER A N 1
ATOM 700 C CA . SER A 1 87 ? 43.486 29.716 7.547 1.00 24.63 86 SER A CA 1
ATOM 701 C C . SER A 1 87 ? 42.505 29.417 6.416 1.00 25.79 86 SER A C 1
ATOM 702 O O . SER A 1 87 ? 42.742 29.796 5.270 1.00 25.72 86 SER A O 1
ATOM 705 N N . GLN A 1 88 ? 41.425 28.705 6.740 1.00 21.64 87 GLN A N 1
ATOM 706 C CA . GLN A 1 88 ? 40.363 28.428 5.802 1.00 21.12 87 GLN A CA 1
ATOM 707 C C . GLN A 1 88 ? 39.057 28.867 6.463 1.00 24.04 87 GLN A C 1
ATOM 708 O O . GLN A 1 88 ? 38.716 28.377 7.559 1.00 23.01 87 GLN A O 1
ATOM 714 N N . ILE A 1 89 ? 38.395 29.830 5.839 1.00 24.81 88 ILE A N 1
ATOM 715 C CA . ILE A 1 89 ? 37.229 30.470 6.428 1.00 23.16 88 ILE A CA 1
ATOM 716 C C . ILE A 1 89 ? 36.073 30.519 5.435 1.00 24.85 88 ILE A C 1
ATOM 717 O O . ILE A 1 89 ? 36.270 30.637 4.191 1.00 24.21 88 ILE A O 1
ATOM 722 N N . ILE A 1 90 ? 34.869 30.420 5.995 1.00 24.04 89 ILE A N 1
ATOM 723 C CA . ILE A 1 90 ? 33.628 30.734 5.311 1.00 22.32 89 ILE A CA 1
ATOM 724 C C . ILE A 1 90 ? 33.117 32.072 5.798 1.00 21.12 89 ILE A C 1
ATOM 725 O O . ILE A 1 90 ? 33.105 32.334 7.029 1.00 21.20 89 ILE A O 1
ATOM 730 N N . ARG A 1 91 ? 32.723 32.925 4.859 1.00 21.36 90 ARG A N 1
ATOM 731 C CA A ARG A 1 91 ? 32.209 34.258 5.206 0.50 22.59 90 ARG A CA 1
ATOM 732 C CA B ARG A 1 91 ? 32.219 34.252 5.210 0.50 23.33 90 ARG A CA 1
ATOM 733 C C . ARG A 1 91 ? 30.703 34.203 5.318 1.00 23.65 90 ARG A C 1
ATOM 734 O O . ARG A 1 91 ? 30.004 33.909 4.334 1.00 21.06 90 ARG A O 1
ATOM 749 N N . PHE A 1 92 ? 30.189 34.484 6.519 1.00 21.85 91 PHE A N 1
ATOM 750 C CA . PHE A 1 92 ? 28.772 34.565 6.779 1.00 21.32 91 PHE A CA 1
ATOM 751 C C . PHE A 1 92 ? 28.384 36.053 6.945 1.00 22.23 91 PHE A C 1
ATOM 752 O O . PHE A 1 92 ? 28.610 36.658 8.013 1.00 21.39 91 PHE A O 1
ATOM 760 N N . PRO A 1 93 ? 27.856 36.672 5.868 1.00 22.22 92 PRO A N 1
ATOM 761 C CA . PRO A 1 93 ? 27.519 38.114 5.976 1.00 21.18 92 PRO A CA 1
ATOM 762 C C . PRO A 1 93 ? 26.498 38.420 7.075 1.00 21.76 92 PRO A C 1
ATOM 763 O O . PRO A 1 93 ? 25.567 37.638 7.291 1.00 21.08 92 PRO A O 1
ATOM 767 N N . TRP A 1 94 ? 26.680 39.527 7.769 1.00 23.28 93 TRP A N 1
ATOM 768 C CA . TRP A 1 94 ? 25.759 39.912 8.844 1.00 23.74 93 TRP A CA 1
ATOM 769 C C . TRP A 1 94 ? 24.361 40.127 8.283 1.00 22.43 93 TRP A C 1
ATOM 770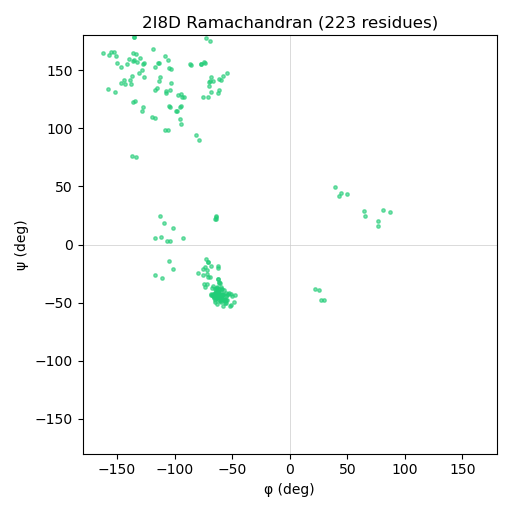 O O . TRP A 1 94 ? 23.371 39.908 8.979 1.00 21.71 93 TRP A O 1
ATOM 781 N N . HIS A 1 95 ? 24.304 40.599 7.031 1.00 24.59 94 HIS A N 1
ATOM 782 C CA A HIS A 1 95 ? 23.061 40.977 6.371 0.50 26.19 94 HIS A CA 1
ATOM 783 C CA B HIS A 1 95 ? 23.018 40.952 6.442 0.50 26.58 94 HIS A CA 1
ATOM 784 C C . HIS A 1 95 ? 22.327 39.829 5.664 1.00 26.81 94 HIS A C 1
ATOM 785 O O . HIS A 1 95 ? 21.279 40.052 5.079 1.00 26.25 94 HIS A O 1
ATOM 798 N N . LYS A 1 96 ? 22.896 38.627 5.692 1.00 25.15 95 LYS A N 1
ATOM 799 C CA . LYS A 1 96 ? 22.277 37.437 5.097 1.00 26.41 95 LYS A CA 1
ATOM 800 C C . LYS A 1 96 ? 21.923 36.450 6.221 1.00 25.56 95 LYS A C 1
ATOM 801 O O . LYS A 1 96 ? 22.526 36.483 7.286 1.00 23.76 95 LYS A O 1
ATOM 805 N N . PRO A 1 97 ? 20.955 35.563 5.974 1.00 23.28 96 PRO A N 1
ATOM 806 C CA . PRO A 1 97 ? 20.680 34.489 6.935 1.00 23.95 96 PRO A CA 1
ATOM 807 C C . PRO A 1 97 ? 21.938 33.665 7.255 1.00 23.04 96 PRO A C 1
ATOM 808 O O . PRO A 1 97 ? 22.817 33.478 6.399 1.00 22.84 96 PRO A O 1
ATOM 812 N N . LEU A 1 98 ? 21.999 33.172 8.496 1.00 23.72 97 LEU A N 1
ATOM 813 C CA . LEU A 1 98 ? 23.069 32.265 8.953 1.00 26.57 97 LEU A CA 1
ATOM 814 C C . LEU A 1 98 ? 22.553 30.825 8.878 1.00 27.07 97 LEU A C 1
ATOM 815 O O . LEU A 1 98 ? 21.614 30.443 9.596 1.00 27.38 97 LEU A O 1
ATOM 820 N N . ASP A 1 99 ? 23.175 30.038 8.005 1.00 24.58 98 ASP A N 1
ATOM 821 C CA . ASP A 1 99 ? 22.837 28.621 7.822 1.00 24.66 98 ASP A CA 1
ATOM 822 C C . ASP A 1 99 ? 23.463 27.795 8.944 1.00 21.26 98 ASP A C 1
ATOM 823 O O . ASP A 1 99 ? 24.605 27.271 8.820 1.00 22.81 98 ASP A O 1
ATOM 828 N N . GLU A 1 100 ? 22.711 27.628 10.047 1.00 23.60 99 GLU A N 1
ATOM 829 C CA . GLU A 1 100 ? 23.231 26.868 11.182 1.00 23.26 99 GLU A CA 1
ATOM 830 C C . GLU A 1 100 ? 23.298 25.373 10.918 1.00 21.26 99 GLU A C 1
ATOM 831 O O . GLU A 1 100 ? 24.033 24.683 11.593 1.00 22.15 99 GLU A O 1
ATOM 837 N N . GLN A 1 101 ? 22.522 24.875 9.964 1.00 21.98 100 GLN A N 1
ATOM 838 C CA . GLN A 1 101 ? 22.594 23.462 9.617 1.00 20.27 100 GLN A CA 1
ATOM 839 C C . GLN A 1 101 ? 23.935 23.175 8.990 1.00 21.38 100 GLN A C 1
ATOM 840 O O . GLN A 1 101 ? 24.526 22.148 9.246 1.00 23.79 100 GLN A O 1
ATOM 846 N N . LEU A 1 102 ? 24.361 24.067 8.090 1.00 21.90 101 LEU A N 1
ATOM 847 C CA . LEU A 1 102 ? 25.716 23.978 7.513 1.00 22.31 101 LEU A CA 1
ATOM 848 C C . LEU A 1 102 ? 26.808 23.989 8.594 1.00 21.02 101 LEU A C 1
ATOM 849 O O . LEU A 1 102 ? 27.751 23.168 8.586 1.00 19.76 101 LEU A O 1
ATOM 854 N N . ILE A 1 103 ? 26.711 24.943 9.509 1.00 21.89 102 ILE A N 1
ATOM 855 C CA . ILE A 1 103 ? 27.699 25.079 10.594 1.00 21.54 102 ILE A CA 1
ATOM 856 C C . ILE A 1 103 ? 27.710 23.794 11.445 1.00 21.25 102 ILE A C 1
ATOM 857 O O . ILE A 1 103 ? 28.760 23.228 11.741 1.00 21.74 102 ILE A O 1
ATOM 862 N N . HIS A 1 104 ? 26.514 23.296 11.742 1.00 21.33 103 HIS A N 1
ATOM 863 C CA . HIS A 1 104 ? 26.341 22.017 12.455 1.00 22.67 103 HIS A CA 1
ATOM 864 C C . HIS A 1 104 ? 27.029 20.859 11.722 1.00 22.16 103 HIS A C 1
ATOM 865 O O . HIS A 1 104 ? 27.778 20.071 12.294 1.00 19.57 103 HIS A O 1
ATOM 872 N N . ASP A 1 105 ? 26.801 20.763 10.427 1.00 20.15 104 ASP A N 1
ATOM 873 C CA . ASP A 1 105 ? 27.409 19.691 9.627 1.00 20.75 104 ASP A CA 1
ATOM 874 C C . ASP A 1 105 ? 28.946 19.762 9.563 1.00 20.29 104 ASP A C 1
ATOM 875 O O . ASP A 1 105 ? 29.621 18.741 9.603 1.00 21.69 104 ASP A O 1
ATOM 880 N N . LEU A 1 106 ? 29.488 20.980 9.486 1.00 19.72 105 LEU A N 1
ATOM 881 C CA . LEU A 1 106 ? 30.939 21.184 9.507 1.00 19.15 105 LEU A CA 1
ATOM 882 C C . LEU A 1 106 ? 31.507 20.692 10.824 1.00 19.74 105 LEU A C 1
ATOM 883 O O . LEU A 1 106 ? 32.591 20.018 10.844 1.00 20.85 105 LEU A O 1
ATOM 888 N N . ILE A 1 107 ? 30.839 21.042 11.941 1.00 18.83 106 ILE A N 1
ATOM 889 C CA . ILE A 1 107 ? 31.292 20.620 13.262 1.00 19.37 106 ILE A CA 1
ATOM 890 C C . ILE A 1 107 ? 31.244 19.082 13.365 1.00 18.84 106 ILE A C 1
ATOM 891 O O . ILE A 1 107 ? 32.217 18.416 13.759 1.00 20.19 106 ILE A O 1
ATOM 896 N N . ALA A 1 108 ? 30.099 18.513 13.009 1.00 20.62 107 ALA A N 1
ATOM 897 C CA . ALA A 1 108 ? 29.932 17.060 13.109 1.00 21.26 107 ALA A CA 1
ATOM 898 C C . ALA A 1 108 ? 30.975 16.306 12.319 1.00 21.72 107 ALA A C 1
ATOM 899 O O . ALA A 1 108 ? 31.575 15.316 12.799 1.00 20.24 107 ALA A O 1
ATOM 901 N N . TYR A 1 109 ? 31.186 16.719 11.080 1.00 21.80 108 TYR A N 1
ATOM 902 C CA . TYR A 1 109 ? 32.214 16.049 10.263 1.00 21.07 108 TYR A CA 1
ATOM 903 C C . TYR A 1 109 ? 33.607 16.154 10.891 1.00 21.57 108 TYR A C 1
ATOM 904 O O . TYR A 1 109 ? 34.365 15.182 10.949 1.00 21.07 108 TYR A O 1
ATOM 913 N N . THR A 1 110 ? 33.973 17.349 11.359 1.00 19.74 109 THR A N 1
ATOM 914 C CA . THR A 1 110 ? 35.300 17.538 11.926 1.00 20.94 109 THR A CA 1
ATOM 915 C C . THR A 1 110 ? 35.528 16.728 13.222 1.00 19.35 109 THR A C 1
ATOM 916 O O . THR A 1 110 ? 36.611 16.161 13.424 1.00 21.60 109 THR A O 1
ATOM 920 N N . ILE A 1 111 ? 34.514 16.705 14.079 1.00 20.92 110 ILE A N 1
ATOM 921 C CA . ILE A 1 111 ? 34.507 15.900 15.286 1.00 21.11 110 ILE A CA 1
ATOM 922 C C . ILE A 1 111 ? 34.764 14.433 14.914 1.00 22.12 110 ILE A C 1
ATOM 923 O O . ILE A 1 111 ? 35.586 13.779 15.544 1.00 22.85 110 ILE A O 1
ATOM 928 N N . ASP A 1 112 ? 34.057 13.911 13.904 1.00 21.66 111 ASP A N 1
ATOM 929 C CA . ASP A 1 112 ? 34.246 12.517 13.480 1.00 23.11 111 ASP A CA 1
ATOM 930 C C . ASP A 1 112 ? 35.664 12.276 12.967 1.00 22.79 111 ASP A C 1
ATOM 931 O O . ASP A 1 112 ? 36.295 11.301 13.371 1.00 23.14 111 ASP A O 1
ATOM 936 N N . GLN A 1 113 ? 36.169 13.190 12.128 1.00 22.37 112 GLN A N 1
ATOM 937 C CA . GLN A 1 113 ? 37.501 13.010 11.514 1.00 26.00 112 GLN A CA 1
ATOM 938 C C . GLN A 1 113 ? 38.641 13.140 12.532 1.00 27.31 112 GLN A C 1
ATOM 939 O O . GLN A 1 113 ? 39.699 12.521 12.370 1.00 25.07 112 GLN A O 1
ATOM 945 N N . LYS A 1 114 ? 38.418 13.903 13.591 1.00 25.45 113 LYS A N 1
ATOM 946 C CA . LYS A 1 114 ? 39.464 14.196 14.594 1.00 26.28 113 LYS A CA 1
ATOM 947 C C . LYS A 1 114 ? 39.346 13.378 15.881 1.00 25.92 113 LYS A C 1
ATOM 948 O O . LYS A 1 114 ? 40.027 13.652 16.869 1.00 28.40 113 LYS A O 1
ATOM 954 N N . LYS A 1 115 ? 38.520 12.325 15.826 1.00 25.33 114 LYS A N 1
ATOM 955 C CA . LYS A 1 115 ? 38.244 11.421 16.943 1.00 31.81 114 LYS A CA 1
ATOM 956 C C . LYS A 1 115 ? 39.539 10.988 17.624 1.00 30.78 114 LYS A C 1
ATOM 957 O O . LYS A 1 115 ? 39.628 10.937 18.855 1.00 31.39 114 LYS A O 1
ATOM 963 N N . ASP A 1 116 ? 40.526 10.662 16.797 1.00 31.07 115 ASP A N 1
ATOM 964 C CA . ASP A 1 116 ? 41.792 10.109 17.283 1.00 33.09 115 ASP A CA 1
ATOM 965 C C . ASP A 1 116 ? 42.977 11.054 17.075 1.00 33.96 115 ASP A C 1
ATOM 966 O O . ASP A 1 116 ? 44.137 10.625 17.035 1.00 32.28 115 ASP A O 1
ATOM 971 N N . ALA A 1 117 ? 42.709 12.348 16.984 1.00 29.35 116 ALA A N 1
ATOM 972 C CA . ALA A 1 117 ? 43.771 13.303 16.689 1.00 28.82 116 ALA A CA 1
ATOM 973 C C . ALA A 1 117 ? 44.741 13.417 17.861 1.00 28.77 116 ALA A C 1
ATOM 974 O O . ALA A 1 117 ? 44.329 13.397 19.005 1.00 26.21 116 ALA A O 1
ATOM 976 N N . THR A 1 118 ? 46.036 13.532 17.558 1.00 26.90 117 THR A N 1
ATOM 977 C CA . THR A 1 118 ? 47.061 13.647 18.600 1.00 28.76 117 THR A CA 1
ATOM 978 C C . THR A 1 118 ? 47.728 15.028 18.614 1.00 30.36 117 THR A C 1
ATOM 979 O O . THR A 1 118 ? 48.700 15.248 19.355 1.00 31.43 117 THR A O 1
ATOM 983 N N . THR A 1 119 ? 47.216 15.944 17.796 1.00 29.12 118 THR A N 1
ATOM 984 C CA . THR A 1 119 ? 47.731 17.310 17.721 1.00 28.01 118 THR A CA 1
ATOM 985 C C . THR A 1 119 ? 46.539 18.271 17.710 1.00 24.50 118 THR A C 1
ATOM 986 O O . THR A 1 119 ? 45.418 17.878 17.392 1.00 24.23 118 THR A O 1
ATOM 990 N N . PHE A 1 120 ? 46.785 19.524 18.073 1.00 23.15 119 PHE A N 1
ATOM 991 C CA . PHE A 1 120 ? 45.704 20.524 18.103 1.00 21.99 119 PHE A CA 1
ATOM 992 C C . PHE A 1 120 ? 45.155 20.814 16.692 1.00 22.65 119 PHE A C 1
ATOM 993 O O . PHE A 1 120 ? 43.935 20.869 16.509 1.00 22.14 119 PHE A O 1
ATOM 1001 N N . TRP A 1 121 ? 46.054 20.996 15.725 1.00 23.91 120 TRP A N 1
ATOM 1002 C CA . TRP A 1 121 ? 45.722 21.303 14.338 1.00 21.31 120 TRP A CA 1
ATOM 1003 C C . TRP A 1 121 ? 45.915 20.089 13.453 1.00 23.99 120 TRP A C 1
ATOM 1004 O O . TRP A 1 121 ? 46.772 19.245 13.711 1.00 24.94 120 TRP A O 1
ATOM 1015 N N . GLN A 1 122 ? 45.143 20.043 12.379 1.00 26.02 121 GLN A N 1
ATOM 1016 C CA . GLN A 1 122 ? 45.380 19.099 11.308 1.00 25.88 121 GLN A CA 1
ATOM 1017 C C . GLN A 1 122 ? 46.744 19.397 10.706 1.00 29.99 121 GLN A C 1
ATOM 1018 O O . GLN A 1 122 ? 47.058 20.545 10.370 1.00 29.27 121 GLN A O 1
ATOM 1024 N N . ARG A 1 123 ? 47.546 18.348 10.572 1.00 31.81 122 ARG A N 1
ATOM 1025 C CA A ARG A 1 123 ? 48.868 18.444 9.978 0.50 35.37 122 ARG A CA 1
ATOM 1026 C CA B ARG A 1 123 ? 48.861 18.460 9.965 0.50 35.89 122 ARG A CA 1
ATOM 1027 C C . ARG A 1 123 ? 48.914 17.663 8.662 1.00 39.20 122 ARG A C 1
ATOM 1028 O O . ARG A 1 123 ? 47.885 17.182 8.182 1.00 42.96 122 ARG A O 1
ATOM 1044 N N . GLY B 1 3 ? 44.398 39.050 24.570 1.00 46.48 2 GLY B N 1
ATOM 1045 C CA . GLY B 1 3 ? 43.183 39.766 25.055 1.00 43.48 2 GLY B CA 1
ATOM 1046 C C . GLY B 1 3 ? 42.268 38.869 25.880 1.00 41.38 2 GLY B C 1
ATOM 1047 O O . GLY B 1 3 ? 42.717 38.182 26.803 1.00 43.34 2 GLY B O 1
ATOM 1048 N N . SER B 1 4 ? 40.977 38.888 25.567 1.00 37.03 3 SER B N 1
ATOM 1049 C CA . SER B 1 4 ? 40.003 38.054 26.273 1.00 31.80 3 SER B CA 1
ATOM 1050 C C . SER B 1 4 ? 38.721 37.917 25.486 1.00 29.13 3 SER B C 1
ATOM 1051 O O . SER B 1 4 ? 38.476 38.680 24.578 1.00 26.21 3 SER B O 1
ATOM 1054 N N . LEU B 1 5 ? 37.909 36.943 25.875 1.00 27.15 4 LEU B N 1
ATOM 1055 C CA . LEU B 1 5 ? 36.668 36.643 25.199 1.00 26.22 4 LEU B CA 1
ATOM 1056 C C . LEU B 1 5 ? 35.740 37.844 25.300 1.00 24.45 4 LEU B C 1
ATOM 1057 O O . LEU B 1 5 ? 35.132 38.233 24.327 1.00 23.33 4 LEU B O 1
ATOM 1062 N N . ALA B 1 6 ? 35.682 38.457 26.485 1.00 23.58 5 ALA B N 1
ATOM 1063 C CA . ALA B 1 6 ? 34.897 39.702 26.676 1.00 24.38 5 ALA B CA 1
ATOM 1064 C C . ALA B 1 6 ? 35.302 40.777 25.684 1.00 23.64 5 ALA B C 1
ATOM 1065 O O . ALA B 1 6 ? 34.472 41.407 25.028 1.00 22.00 5 ALA B O 1
ATOM 1067 N N . GLU B 1 7 ? 36.601 40.991 25.541 1.00 24.97 6 GLU B N 1
ATOM 1068 C CA . GLU B 1 7 ? 37.112 41.983 24.615 1.00 27.41 6 GLU B CA 1
ATOM 1069 C C . GLU B 1 7 ? 36.756 41.619 23.157 1.00 22.38 6 GLU B C 1
ATOM 1070 O O . GLU B 1 7 ? 36.330 42.463 22.379 1.00 24.75 6 GLU B O 1
ATOM 1076 N N . TRP B 1 8 ? 36.887 40.343 22.810 1.00 21.17 7 TRP B N 1
ATOM 1077 C CA . TRP B 1 8 ? 36.514 39.872 21.487 1.00 20.78 7 TRP B CA 1
ATOM 1078 C C . TRP B 1 8 ? 35.043 40.158 21.148 1.00 19.70 7 TRP B C 1
ATOM 1079 O O . TRP B 1 8 ? 34.711 40.573 20.043 1.00 21.88 7 TRP B O 1
ATOM 1090 N N . TYR B 1 9 ? 34.145 39.933 22.098 1.00 20.66 8 TYR B N 1
ATOM 1091 C CA . TYR B 1 9 ? 32.727 40.163 21.835 1.00 19.70 8 TYR B CA 1
ATOM 1092 C C . TYR B 1 9 ? 32.483 41.637 21.524 1.00 20.36 8 TYR B C 1
ATOM 1093 O O . TYR B 1 9 ? 31.570 41.978 20.742 1.00 21.65 8 TYR B O 1
ATOM 1102 N N . GLN B 1 10 ? 33.319 42.515 22.099 1.00 21.27 9 GLN B N 1
ATOM 1103 C CA . GLN B 1 10 ? 33.198 43.954 21.838 1.00 22.46 9 GLN B CA 1
ATOM 1104 C C . GLN B 1 10 ? 33.571 44.323 20.397 1.00 24.68 9 GLN B C 1
ATOM 1105 O O . GLN B 1 10 ? 33.209 45.405 19.951 1.00 26.20 9 GLN B O 1
ATOM 1111 N N . ARG B 1 11 ? 34.290 43.447 19.690 1.00 22.65 10 ARG B N 1
ATOM 1112 C CA A ARG B 1 11 ? 34.630 43.659 18.273 0.50 23.90 10 ARG B CA 1
ATOM 1113 C CA B ARG B 1 11 ? 34.636 43.653 18.273 0.50 24.73 10 ARG B CA 1
ATOM 1114 C C . ARG B 1 11 ? 33.466 43.414 17.302 1.00 25.82 10 ARG B C 1
ATOM 1115 O O . ARG B 1 11 ? 33.537 43.795 16.124 1.00 28.24 10 ARG B O 1
ATOM 1130 N N . ILE B 1 12 ? 32.409 42.761 17.766 1.00 23.39 11 ILE B N 1
ATOM 1131 C CA . ILE B 1 12 ? 31.228 42.494 16.906 1.00 24.32 11 ILE B CA 1
ATOM 1132 C C . ILE B 1 12 ? 30.505 43.816 16.684 1.00 24.80 11 ILE B C 1
ATOM 1133 O O . ILE B 1 12 ? 30.207 44.520 17.647 1.00 24.28 11 ILE B O 1
ATOM 1138 N N . PRO B 1 13 ? 30.248 44.171 15.413 1.00 25.42 12 PRO B N 1
ATOM 1139 C CA . PRO B 1 13 ? 29.866 45.577 15.142 1.00 26.45 12 PRO B CA 1
ATOM 1140 C C . PRO B 1 13 ? 28.496 46.107 15.589 1.00 26.53 12 PRO B C 1
ATOM 1141 O O . PRO B 1 13 ? 28.368 47.321 15.782 1.00 27.82 12 PRO B O 1
ATOM 1145 N N . THR B 1 14 ? 27.459 45.278 15.708 1.00 24.64 13 THR B N 1
ATOM 1146 C CA . THR B 1 14 ? 26.140 45.777 16.102 1.00 25.12 13 THR B CA 1
ATOM 1147 C C . THR B 1 14 ? 25.492 44.875 17.143 1.00 25.46 13 THR B C 1
ATOM 1148 O O . THR B 1 14 ? 25.832 43.703 17.234 1.00 21.38 13 THR B O 1
ATOM 1152 N N . PRO B 1 15 ? 24.530 45.396 17.925 1.00 25.58 14 PRO B N 1
ATOM 1153 C CA . PRO B 1 15 ? 23.777 44.524 18.834 1.00 24.31 14 PRO B CA 1
ATOM 1154 C C . PRO B 1 15 ? 23.137 43.294 18.184 1.00 24.41 14 PRO B C 1
ATOM 1155 O O . PRO B 1 15 ? 23.189 42.226 18.770 1.00 24.59 14 PRO B O 1
ATOM 1159 N N . ASP B 1 16 ? 22.544 43.435 16.997 1.00 24.04 15 ASP B N 1
ATOM 1160 C CA . ASP B 1 16 ? 21.889 42.304 16.348 1.00 25.62 15 ASP B CA 1
ATOM 1161 C C . ASP B 1 16 ? 22.929 41.256 15.944 1.00 23.35 15 ASP B C 1
ATOM 1162 O O . ASP B 1 16 ? 22.653 40.049 16.008 1.00 22.29 15 ASP B O 1
ATOM 1167 N N . ASP B 1 17 ? 24.121 41.722 15.538 1.00 19.89 16 ASP B N 1
ATOM 1168 C CA . ASP B 1 17 ? 25.235 40.830 15.194 1.00 20.65 16 ASP B CA 1
ATOM 1169 C C . ASP B 1 17 ? 25.712 40.072 16.440 1.00 19.44 16 ASP B C 1
ATOM 1170 O O . ASP B 1 17 ? 26.001 38.878 16.390 1.00 19.11 16 ASP B O 1
ATOM 1175 N N . LEU B 1 18 ? 25.826 40.787 17.557 1.00 22.71 17 LEU B N 1
ATOM 1176 C CA . LEU B 1 18 ? 26.116 40.138 18.839 1.00 22.54 17 LEU B CA 1
ATOM 1177 C C . LEU B 1 18 ? 25.106 39.038 19.216 1.00 20.85 17 LEU B C 1
ATOM 1178 O O . LEU B 1 18 ? 25.496 37.929 19.578 1.00 22.74 17 LEU B O 1
ATOM 1183 N N . THR B 1 19 ? 23.813 39.309 19.086 1.00 21.54 18 THR B N 1
ATOM 1184 C CA . THR B 1 19 ? 22.776 38.338 19.371 1.00 23.60 18 THR B CA 1
ATOM 1185 C C . THR B 1 19 ? 22.936 37.084 18.489 1.00 20.97 18 THR B C 1
ATOM 1186 O O . THR B 1 19 ? 22.809 35.944 18.976 1.00 23.91 18 THR B O 1
ATOM 1190 N N . ARG B 1 20 ? 23.211 37.310 17.206 1.00 20.62 19 ARG B N 1
ATOM 1191 C CA . ARG B 1 20 ? 23.473 36.218 16.262 1.00 21.39 19 ARG B CA 1
ATOM 1192 C C . ARG B 1 20 ? 24.599 35.336 16.779 1.00 20.01 19 ARG B C 1
ATOM 1193 O O . ARG B 1 20 ? 24.492 34.112 16.776 1.00 20.03 19 ARG B O 1
ATOM 1201 N N . VAL B 1 21 ? 25.716 35.941 17.169 1.00 19.21 20 VAL B N 1
ATOM 1202 C CA . VAL B 1 21 ? 26.898 35.167 17.608 1.00 21.46 20 VAL B CA 1
ATOM 1203 C C . VAL B 1 21 ? 26.582 34.431 18.901 1.00 22.12 20 VAL B C 1
ATOM 1204 O O . VAL B 1 21 ? 26.861 33.228 19.027 1.00 21.61 20 VAL B O 1
ATOM 1208 N N . GLU B 1 22 ? 25.933 35.128 19.836 1.00 22.88 21 GLU B N 1
ATOM 1209 C CA . GL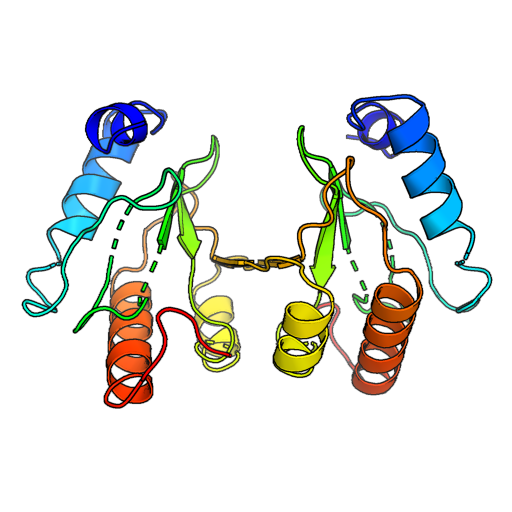U B 1 22 ? 25.537 34.491 21.113 1.00 22.82 21 GLU B CA 1
ATOM 1210 C C . GLU B 1 22 ? 24.621 33.274 20.895 1.00 22.00 21 GLU B C 1
ATOM 1211 O O . GLU B 1 22 ? 24.855 32.208 21.458 1.00 22.70 21 GLU B O 1
ATOM 1217 N N . SER B 1 23 ? 23.611 33.433 20.040 1.00 21.06 22 SER B N 1
ATOM 1218 C CA . SER B 1 23 ? 22.703 32.337 19.728 1.00 21.82 22 SER B CA 1
ATOM 1219 C C . SER B 1 23 ? 23.407 31.185 19.044 1.00 21.87 22 SER B C 1
ATOM 1220 O O . SER B 1 23 ? 23.124 30.042 19.360 1.00 22.21 22 SER B O 1
ATOM 1223 N N . LEU B 1 24 ? 24.304 31.486 18.091 1.00 21.19 23 LEU B N 1
ATOM 1224 C CA . LEU B 1 24 ? 25.051 30.455 17.368 1.00 22.46 23 LEU B CA 1
ATOM 1225 C C . LEU B 1 24 ? 25.875 29.622 18.339 1.00 20.54 23 LEU B C 1
ATOM 1226 O O . LEU B 1 24 ? 25.851 28.376 18.308 1.00 20.39 23 LEU B O 1
ATOM 1231 N N . PHE B 1 25 ? 26.624 30.290 19.217 1.00 20.88 24 PHE B N 1
ATOM 1232 C CA . PHE B 1 25 ? 27.421 29.556 20.197 1.00 19.97 24 PHE B CA 1
ATOM 1233 C C . PHE B 1 25 ? 26.548 28.662 21.100 1.00 22.11 24 PHE B C 1
ATOM 1234 O O . PHE B 1 25 ? 26.863 27.504 21.363 1.00 21.56 24 PHE B O 1
ATOM 1242 N N . ALA B 1 26 ? 25.450 29.219 21.590 1.00 21.54 25 ALA B N 1
ATOM 1243 C CA . ALA B 1 26 ? 24.545 28.479 22.445 1.00 22.20 25 ALA B CA 1
ATOM 1244 C C . ALA B 1 26 ? 23.963 27.258 21.729 1.00 21.51 25 ALA B C 1
ATOM 1245 O O . ALA B 1 26 ? 23.906 26.193 22.311 1.00 21.64 25 ALA B O 1
ATOM 1247 N N . ASN B 1 27 ? 23.521 27.443 20.480 1.00 21.55 26 ASN B N 1
ATOM 1248 C CA . ASN B 1 27 ? 22.907 26.375 19.700 1.00 21.49 26 ASN B CA 1
ATOM 1249 C C . ASN B 1 27 ? 23.913 25.264 19.408 1.00 23.09 26 ASN B C 1
ATOM 1250 O O . ASN B 1 27 ? 23.628 24.075 19.569 1.00 21.38 26 ASN B O 1
ATOM 1263 N N . GLN B 1 29 ? 26.711 24.592 21.115 1.00 24.25 28 GLN B N 1
ATOM 1264 C CA . GLN B 1 29 ? 27.043 23.934 22.389 1.00 25.09 28 GLN B CA 1
ATOM 1265 C C . GLN B 1 29 ? 25.936 22.985 22.857 1.00 24.90 28 GLN B C 1
ATOM 1266 O O . GLN B 1 29 ? 26.231 21.901 23.362 1.00 25.25 28 GLN B O 1
ATOM 1272 N N . ALA B 1 30 ? 24.673 23.362 22.657 1.00 23.86 29 ALA B N 1
ATOM 1273 C CA . ALA B 1 30 ? 23.570 22.434 22.934 1.00 24.59 29 ALA B CA 1
ATOM 1274 C C . ALA B 1 30 ? 23.582 21.192 22.034 1.00 23.83 29 ALA B C 1
ATOM 1275 O O . ALA B 1 30 ? 23.293 20.069 22.497 1.00 22.90 29 ALA B O 1
ATOM 1277 N N . GLN B 1 31 ? 23.923 21.366 20.756 1.00 21.44 30 GLN B N 1
ATOM 1278 C CA . GLN B 1 31 ? 23.954 20.248 19.814 1.00 21.29 30 GLN B CA 1
ATOM 1279 C C . GLN B 1 31 ? 25.168 19.327 19.984 1.00 22.37 30 GLN B C 1
ATOM 1280 O O . GLN B 1 31 ? 25.097 18.140 19.650 1.00 23.05 30 GLN B O 1
ATOM 1286 N N . PHE B 1 32 ? 26.255 19.893 20.514 1.00 21.46 31 PHE B N 1
ATOM 1287 C CA . PHE B 1 32 ? 27.537 19.211 20.660 1.00 21.71 31 PHE B CA 1
ATOM 1288 C C . PHE B 1 32 ? 28.034 19.484 22.067 1.00 24.06 31 PHE B C 1
ATOM 1289 O O . PHE B 1 32 ? 28.941 20.299 22.312 1.00 23.06 31 PHE B O 1
ATOM 1297 N N . PRO B 1 33 ? 27.427 18.805 23.039 1.00 24.67 32 PRO B N 1
ATOM 1298 C CA . PRO B 1 33 ? 27.767 19.086 24.427 1.00 27.23 32 PRO B CA 1
ATOM 1299 C C . PRO B 1 33 ? 29.229 18.811 24.837 1.00 27.10 32 PRO B C 1
ATOM 1300 O O . PRO B 1 33 ? 29.668 19.344 25.855 1.00 28.33 32 PRO B O 1
ATOM 1304 N N . GLN B 1 34 ? 29.963 18.021 24.057 1.00 26.04 33 GLN B N 1
ATOM 1305 C CA . GLN B 1 34 ? 31.386 17.741 24.323 1.00 26.76 33 GLN B CA 1
ATOM 1306 C C . GLN B 1 34 ? 32.336 18.918 24.011 1.00 27.24 33 GLN B C 1
ATOM 1307 O O . GLN B 1 34 ? 33.461 18.971 24.515 1.00 27.49 33 GLN B O 1
ATOM 1313 N N . LEU B 1 35 ? 31.877 19.862 23.194 1.00 24.89 34 LEU B N 1
ATOM 1314 C CA . LEU B 1 35 ? 32.735 20.965 22.763 1.00 25.16 34 LEU B CA 1
ATOM 1315 C C . LEU B 1 35 ? 33.019 21.901 23.930 1.00 27.70 34 LEU B C 1
ATOM 1316 O O . LEU B 1 35 ? 32.113 22.201 24.734 1.00 26.51 34 LEU B O 1
ATOM 1321 N N . LYS B 1 36 ? 34.269 22.371 24.000 1.00 26.59 35 LYS B N 1
ATOM 1322 C CA . LYS B 1 36 ? 34.638 23.486 24.871 1.00 29.14 35 LYS B CA 1
ATOM 1323 C C . LYS B 1 36 ? 34.793 24.727 24.020 1.00 28.01 35 LYS B C 1
ATOM 1324 O O . LYS B 1 36 ? 35.391 24.634 22.933 1.00 25.64 35 LYS B O 1
ATOM 1328 N N . LEU B 1 37 ? 34.312 25.872 24.520 1.00 26.06 36 LEU B N 1
ATOM 1329 C CA . LEU B 1 37 ? 34.566 27.153 23.904 1.00 26.87 36 LEU B CA 1
ATOM 1330 C C . LEU B 1 37 ? 35.780 27.763 24.598 1.00 25.55 36 LEU B C 1
ATOM 1331 O O . LEU B 1 37 ? 35.685 28.211 25.770 1.00 27.72 36 LEU B O 1
ATOM 1336 N N . GLU B 1 38 ? 36.921 27.714 23.925 1.00 24.36 37 GLU B N 1
ATOM 1337 C CA . GLU B 1 38 ? 38.180 28.243 24.444 1.00 25.96 37 GLU B CA 1
ATOM 1338 C C . GLU B 1 38 ? 38.567 29.545 23.757 1.00 24.25 37 GLU B C 1
ATOM 1339 O O . GLU B 1 38 ? 38.089 29.850 22.664 1.00 26.28 37 GLU B O 1
ATOM 1345 N N . PHE B 1 39 ? 39.420 30.325 24.406 1.00 25.45 38 PHE B N 1
ATOM 1346 C CA . PHE B 1 39 ? 39.875 31.570 23.825 1.00 23.05 38 PHE B CA 1
ATOM 1347 C C . PHE B 1 39 ? 41.387 31.433 23.641 1.00 24.04 38 PHE B C 1
ATOM 1348 O O . PHE B 1 39 ? 42.134 31.401 24.625 1.00 24.18 38 PHE B O 1
ATOM 1356 N N . LYS B 1 40 ? 41.819 31.309 22.390 1.00 23.08 39 LYS B N 1
ATOM 1357 C CA . LYS B 1 40 ? 43.228 31.033 22.058 1.00 25.07 39 LYS B CA 1
ATOM 1358 C C . LYS B 1 40 ? 43.670 31.872 20.873 1.00 25.20 39 LYS B C 1
ATOM 1359 O O . LYS B 1 40 ? 42.923 32.032 19.919 1.00 26.36 39 LYS B O 1
ATOM 1365 N N . TRP B 1 41 ? 44.895 32.417 20.953 1.00 27.63 40 TRP B N 1
ATOM 1366 C CA . TRP B 1 41 ? 45.450 33.260 19.880 1.00 29.68 40 TRP B CA 1
ATOM 1367 C C . TRP B 1 41 ? 44.441 34.337 19.490 1.00 30.49 40 TRP B C 1
ATOM 1368 O O . TRP B 1 41 ? 44.181 34.581 18.298 1.00 31.76 40 TRP B O 1
ATOM 1379 N N . ASN B 1 42 ? 43.849 34.918 20.518 1.00 30.09 41 ASN B N 1
ATOM 1380 C CA . ASN B 1 42 ? 42.971 36.078 20.428 1.00 30.72 41 ASN B CA 1
ATOM 1381 C C . ASN B 1 42 ? 41.670 35.841 19.662 1.00 28.12 41 ASN B C 1
ATOM 1382 O O . ASN B 1 42 ? 41.085 36.778 19.129 1.00 27.94 41 ASN B O 1
ATOM 1387 N N . GLN B 1 43 ? 41.174 34.610 19.663 1.00 24.83 42 GLN B N 1
ATOM 1388 C CA . GLN B 1 43 ? 39.872 34.349 19.136 1.00 26.27 42 GLN B CA 1
ATOM 1389 C C . GLN B 1 43 ? 39.187 33.163 19.828 1.00 23.83 42 GLN B C 1
ATOM 1390 O O . GLN B 1 43 ? 39.861 32.284 20.370 1.00 24.63 42 GLN B O 1
ATOM 1396 N N . PRO B 1 44 ? 37.834 33.134 19.792 1.00 24.55 43 PRO B N 1
ATOM 1397 C CA . PRO B 1 44 ? 37.131 31.958 20.290 1.00 23.14 43 PRO B CA 1
ATOM 1398 C C . PRO B 1 44 ? 37.260 30.767 19.355 1.00 23.07 43 PRO B C 1
ATOM 1399 O O . PRO B 1 44 ? 37.196 30.926 18.127 1.00 22.75 43 PRO B O 1
ATOM 1416 N N . PHE B 1 46 ? 36.010 26.468 19.189 1.00 20.36 45 PHE B N 1
ATOM 1417 C CA . PHE B 1 46 ? 35.484 25.212 19.707 1.00 20.90 45 PHE B CA 1
ATOM 1418 C C . PHE B 1 46 ? 36.579 24.169 19.625 1.00 20.04 45 PHE B C 1
ATOM 1419 O O . PHE B 1 46 ? 37.166 23.978 18.568 1.00 21.17 45 PHE B O 1
ATOM 1427 N N . THR B 1 47 ? 36.766 23.443 20.714 1.00 20.33 46 THR B N 1
ATOM 1428 C CA . THR B 1 47 ? 37.694 22.331 20.763 1.00 21.34 46 THR B CA 1
ATOM 1429 C C . THR B 1 47 ? 36.972 21.072 21.269 1.00 21.82 46 THR B C 1
ATOM 1430 O O . THR B 1 47 ? 35.936 21.161 21.959 1.00 23.40 46 THR B O 1
ATOM 1434 N N . ASP B 1 48 ? 37.514 19.926 20.907 1.00 24.57 47 ASP B N 1
ATOM 1435 C CA . ASP B 1 48 ? 36.997 18.628 21.367 1.00 22.97 47 ASP B CA 1
ATOM 1436 C C . ASP B 1 48 ? 38.174 17.778 21.810 1.00 23.29 47 ASP B C 1
ATOM 1437 O O . ASP B 1 48 ? 39.081 17.540 21.019 1.00 20.70 47 ASP B O 1
ATOM 1442 N N . HIS B 1 49 ? 38.149 17.302 23.057 1.00 23.95 48 HIS B N 1
ATOM 1443 C CA . HIS B 1 49 ? 39.279 16.550 23.634 1.00 24.95 48 HIS B CA 1
ATOM 1444 C C . HIS B 1 49 ? 40.624 17.200 23.283 1.00 24.42 48 HIS B C 1
ATOM 1445 O O . HIS B 1 49 ? 41.595 16.516 22.982 1.00 26.73 48 HIS B O 1
ATOM 1452 N N . GLY B 1 50 ? 40.667 18.528 23.346 1.00 23.90 49 GLY B N 1
ATOM 1453 C CA . GLY B 1 50 ? 41.898 19.290 23.140 1.00 25.68 49 GLY B CA 1
ATOM 1454 C C . GLY B 1 50 ? 42.370 19.457 21.711 1.00 27.92 49 GLY B C 1
ATOM 1455 O O . GLY B 1 50 ? 43.512 19.812 21.486 1.00 28.59 49 GLY B O 1
ATOM 1456 N N . THR B 1 51 ? 41.502 19.202 20.734 1.00 25.32 50 THR B N 1
ATOM 1457 C CA . THR B 1 51 ? 41.846 19.416 19.330 1.00 23.52 50 THR B CA 1
ATOM 1458 C C . THR B 1 51 ? 40.923 20.495 18.740 1.00 22.26 50 THR B C 1
ATOM 1459 O O . THR B 1 51 ? 39.785 20.680 19.180 1.00 22.81 50 THR B O 1
ATOM 1463 N N . PHE B 1 52 ? 41.423 21.186 17.726 1.00 21.33 51 PHE B N 1
ATOM 1464 C CA . PHE B 1 52 ? 40.655 22.259 17.081 1.00 22.54 51 PHE B CA 1
ATOM 1465 C C . PHE B 1 52 ? 39.490 21.691 16.276 1.00 22.30 51 PHE B C 1
ATOM 1466 O O . PHE B 1 52 ?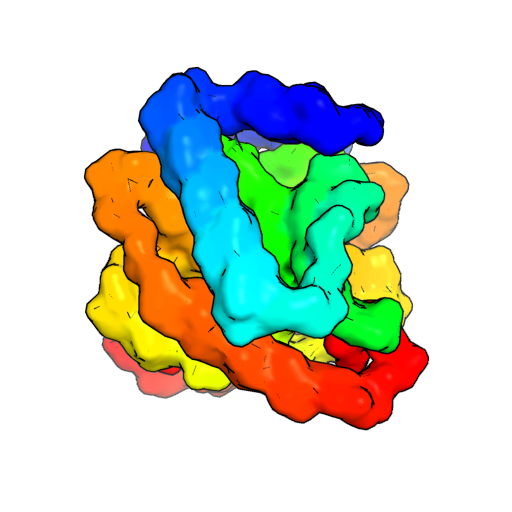 39.661 20.741 15.507 1.00 21.93 51 PHE B O 1
ATOM 1474 N N . ILE B 1 53 ? 38.338 22.335 16.420 1.00 22.70 52 ILE B N 1
ATOM 1475 C CA . ILE B 1 53 ? 37.146 22.075 15.623 1.00 22.38 52 ILE B CA 1
ATOM 1476 C C . ILE B 1 53 ? 36.701 23.265 14.769 1.00 23.57 52 ILE B C 1
ATOM 1477 O O . ILE B 1 53 ? 36.465 23.099 13.594 1.00 22.01 52 ILE B O 1
ATOM 1490 N N . GLY B 1 55 ? 36.853 27.889 14.534 1.00 20.10 54 GLY B N 1
ATOM 1491 C CA . GLY B 1 55 ? 37.186 29.242 15.047 1.00 21.73 54 GLY B CA 1
ATOM 1492 C C . GLY B 1 55 ? 36.249 30.329 14.544 1.00 21.79 54 GLY B C 1
ATOM 1493 O O . GLY B 1 55 ? 35.486 30.126 13.581 1.00 20.26 54 GLY B O 1
ATOM 1494 N N . PHE B 1 56 ? 36.257 31.466 15.239 1.00 22.22 55 PHE B N 1
ATOM 1495 C CA . PHE B 1 56 ? 35.383 32.601 14.896 1.00 20.53 55 PHE B CA 1
ATOM 1496 C C . PHE B 1 56 ? 36.075 33.936 14.955 1.00 21.17 55 PHE B C 1
ATOM 1497 O O . PHE B 1 56 ? 36.905 34.188 15.831 1.00 22.90 55 PHE B O 1
ATOM 1505 N N . ASN B 1 57 ? 35.683 34.820 14.050 1.00 23.19 56 ASN B N 1
ATOM 1506 C CA . ASN B 1 57 ? 36.189 36.200 14.084 1.00 22.37 56 ASN B CA 1
ATOM 1507 C C . ASN B 1 57 ? 35.227 37.115 13.350 1.00 22.88 56 ASN B C 1
ATOM 1508 O O . ASN B 1 57 ? 34.778 36.797 12.247 1.00 24.99 56 ASN B O 1
ATOM 1513 N N . PRO B 1 58 ? 34.892 38.264 13.946 1.00 24.42 57 PRO B N 1
ATOM 1514 C CA . PRO B 1 58 ? 34.060 39.211 13.224 1.00 24.43 57 PRO B CA 1
ATOM 1515 C C . PRO B 1 58 ? 34.856 40.178 12.320 1.00 27.09 57 PRO B C 1
ATOM 1516 O O . PRO B 1 58 ? 36.045 40.446 12.536 1.00 27.73 57 PRO B O 1
ATOM 1520 N N . SER B 1 59 ? 34.173 40.672 11.307 1.00 26.81 58 SER B N 1
ATOM 1521 C CA . SER B 1 59 ? 34.656 41.801 10.522 1.00 28.55 58 SER B CA 1
ATOM 1522 C C . SER B 1 59 ? 33.488 42.732 10.326 1.00 27.90 58 SER B C 1
ATOM 1523 O O . SER B 1 59 ? 32.382 42.478 10.800 1.00 23.67 58 SER B O 1
ATOM 1526 N N . LYS B 1 60 ? 33.723 43.859 9.656 1.00 28.62 59 LYS B N 1
ATOM 1527 C CA . LYS B 1 60 ? 32.627 44.792 9.446 1.00 27.57 59 LYS B CA 1
ATOM 1528 C C . LYS B 1 60 ? 31.432 44.151 8.713 1.00 25.16 59 LYS B C 1
ATOM 1529 O O . LYS B 1 60 ? 30.274 44.470 9.034 1.00 26.87 59 LYS B O 1
ATOM 1533 N N . LYS B 1 61 ? 31.710 43.304 7.728 1.00 22.55 60 LYS B N 1
ATOM 1534 C CA . LYS B 1 61 ? 30.670 42.754 6.844 1.00 25.83 60 LYS B CA 1
ATOM 1535 C C . LYS B 1 61 ? 30.221 41.329 7.156 1.00 24.51 60 LYS B C 1
ATOM 1536 O O . LYS B 1 61 ? 29.119 40.928 6.758 1.00 21.48 60 LYS B O 1
ATOM 1540 N N . HIS B 1 62 ? 31.038 40.568 7.867 1.00 22.80 61 HIS B N 1
ATOM 1541 C CA . HIS B 1 62 ? 30.701 39.168 8.096 1.00 22.56 61 HIS B CA 1
ATOM 1542 C C . HIS B 1 62 ? 31.284 38.597 9.378 1.00 22.27 61 HIS B C 1
ATOM 1543 O O . HIS B 1 62 ? 32.197 39.178 9.989 1.00 22.52 61 HIS B O 1
ATOM 1550 N N . LEU B 1 63 ? 30.737 37.436 9.734 1.00 22.95 62 LEU B N 1
ATOM 1551 C CA . LEU B 1 63 ? 31.365 36.507 10.679 1.00 24.00 62 LEU B CA 1
ATOM 1552 C C . LEU B 1 63 ? 32.202 35.546 9.845 1.00 22.23 62 LEU B C 1
ATOM 1553 O O . LEU B 1 63 ? 31.654 34.905 8.926 1.00 21.71 62 LEU B O 1
ATOM 1558 N N . ALA B 1 64 ? 33.488 35.413 10.191 1.00 22.61 63 ALA B N 1
ATOM 1559 C CA . ALA B 1 64 ? 34.413 34.448 9.560 1.00 22.46 63 ALA B CA 1
ATOM 1560 C C . ALA B 1 64 ? 34.405 33.208 10.407 1.00 20.81 63 ALA B C 1
ATOM 1561 O O . ALA B 1 64 ? 34.691 33.288 11.605 1.00 22.21 63 ALA B O 1
ATOM 1563 N N . VAL B 1 65 ? 34.006 32.085 9.827 1.00 21.47 64 VAL B N 1
ATOM 1564 C CA . VAL B 1 65 ? 34.050 30.766 10.473 1.00 21.96 64 VAL B CA 1
ATOM 1565 C C . VAL B 1 65 ? 35.241 29.969 9.888 1.00 22.78 64 VAL B C 1
ATOM 1566 O O . VAL B 1 65 ? 35.273 29.674 8.692 1.00 22.03 64 VAL B O 1
ATOM 1570 N N . ALA B 1 66 ? 36.159 29.651 10.784 1.00 22.02 65 ALA B N 1
ATOM 1571 C CA . ALA B 1 66 ? 37.433 28.997 10.487 1.00 20.63 65 ALA B CA 1
ATOM 1572 C C . ALA B 1 66 ? 37.250 27.491 10.681 1.00 22.76 65 ALA B C 1
ATOM 1573 O O . ALA B 1 66 ? 36.738 27.002 11.736 1.00 22.00 65 ALA B O 1
ATOM 1575 N N . ILE B 1 67 ? 37.657 26.731 9.675 1.00 21.30 66 ILE B N 1
ATOM 1576 C CA . ILE B 1 67 ? 37.518 25.295 9.684 1.00 20.24 66 ILE B CA 1
ATOM 1577 C C . ILE B 1 67 ? 38.811 24.670 9.169 1.00 20.66 66 ILE B C 1
ATOM 1578 O O . ILE B 1 67 ? 39.670 25.365 8.605 1.00 21.98 66 ILE B O 1
ATOM 1583 N N . GLU B 1 68 ? 38.960 23.382 9.399 1.00 19.80 67 GLU B N 1
ATOM 1584 C CA . GLU B 1 68 ? 40.191 22.695 9.004 1.00 20.90 67 GLU B CA 1
ATOM 1585 C C . GLU B 1 68 ? 40.237 22.474 7.478 1.00 22.53 67 GLU B C 1
ATOM 1586 O O . GLU B 1 68 ? 39.190 22.438 6.823 1.00 21.82 67 GLU B O 1
ATOM 1592 N N . PRO B 1 69 ? 41.465 22.302 6.916 1.00 22.71 68 PRO B N 1
ATOM 1593 C CA . PRO B 1 69 ? 41.572 22.094 5.456 1.00 21.76 68 PRO B CA 1
ATOM 1594 C C . PRO B 1 69 ? 40.748 20.932 4.908 1.00 24.25 68 PRO B C 1
ATOM 1595 O O . PRO B 1 69 ? 40.121 21.073 3.855 1.00 22.07 68 PRO B O 1
ATOM 1599 N N . GLN B 1 70 ? 40.765 19.792 5.585 1.00 22.63 69 GLN B N 1
ATOM 1600 C CA . GLN B 1 70 ? 40.024 18.609 5.138 1.00 25.09 69 GLN B CA 1
ATOM 1601 C C . GLN B 1 70 ? 38.525 18.897 5.117 1.00 22.18 69 GLN B C 1
ATOM 1602 O O . GLN B 1 70 ? 37.808 18.498 4.184 1.00 23.48 69 GLN B O 1
ATOM 1608 N N . THR B 1 71 ? 38.055 19.619 6.140 1.00 22.50 70 THR B N 1
ATOM 1609 C CA . THR B 1 71 ? 36.656 20.027 6.227 1.00 21.02 70 THR B CA 1
ATOM 1610 C C . THR B 1 71 ? 36.274 20.968 5.094 1.00 23.46 70 THR B C 1
ATOM 1611 O O . THR B 1 71 ? 35.234 20.790 4.468 1.00 23.23 70 THR B O 1
ATOM 1623 N N . THR B 1 73 ? 37.765 21.340 2.095 1.00 24.39 72 THR B N 1
ATOM 1624 C CA . THR B 1 73 ? 37.753 20.464 0.913 1.00 26.39 72 THR B CA 1
ATOM 1625 C C . THR B 1 73 ? 36.499 19.584 0.789 1.00 26.52 72 THR B C 1
ATOM 1626 O O . THR B 1 73 ? 35.875 19.542 -0.279 1.00 29.34 72 THR B O 1
ATOM 1630 N N . ARG B 1 74 ? 36.113 18.920 1.861 1.00 26.89 73 ARG B N 1
ATOM 1631 C CA . ARG B 1 74 ? 34.930 18.065 1.849 1.00 27.48 73 ARG B CA 1
ATOM 1632 C C . ARG B 1 74 ? 33.650 18.835 1.500 1.00 28.56 73 ARG B C 1
ATOM 1633 O O . ARG B 1 74 ? 32.747 18.315 0.844 1.00 30.68 73 ARG B O 1
ATOM 1641 N N . PHE B 1 75 ? 33.541 20.071 1.970 1.00 22.58 74 PHE B N 1
ATOM 1642 C CA . PHE B 1 75 ? 32.261 20.748 1.990 1.00 23.39 74 PHE B CA 1
ATOM 1643 C C . PHE B 1 75 ? 32.117 21.795 0.882 1.00 23.32 74 PHE B C 1
ATOM 1644 O O . PHE B 1 75 ? 31.118 22.487 0.838 1.00 19.66 74 PHE B O 1
ATOM 1652 N N . ILE B 1 76 ? 33.107 21.942 0.007 1.00 23.04 75 ILE B N 1
ATOM 1653 C CA . ILE B 1 76 ? 32.997 22.996 -1.044 1.00 24.66 75 ILE B CA 1
ATOM 1654 C C . ILE B 1 76 ? 31.647 22.973 -1.779 1.00 22.14 75 ILE B C 1
ATOM 1655 O O . ILE B 1 76 ? 30.965 24.011 -1.891 1.00 24.09 75 ILE B O 1
ATOM 1660 N N . PRO B 1 77 ? 31.205 21.788 -2.261 1.00 23.05 76 PRO B N 1
ATOM 1661 C CA . PRO B 1 77 ? 29.890 21.784 -2.952 1.00 24.03 76 PRO B CA 1
ATOM 1662 C C . PRO B 1 77 ? 28.710 22.277 -2.104 1.00 23.00 76 PRO B C 1
ATOM 1663 O O . PRO B 1 77 ? 27.835 23.007 -2.587 1.00 24.21 76 PRO B O 1
ATOM 1667 N N . GLN B 1 78 ? 28.706 21.917 -0.830 1.00 22.39 77 GLN B N 1
ATOM 1668 C CA . GLN B 1 78 ? 27.630 22.310 0.067 1.00 23.26 77 GLN B CA 1
ATOM 1669 C C . GLN B 1 78 ? 27.703 23.803 0.445 1.00 23.08 77 GLN B C 1
ATOM 1670 O O . GLN B 1 78 ? 26.703 24.497 0.542 1.00 24.01 77 GLN B O 1
ATOM 1676 N N . ILE B 1 79 ? 28.918 24.311 0.610 1.00 22.05 78 ILE B N 1
ATOM 1677 C CA . ILE B 1 79 ? 29.142 25.740 0.877 1.00 20.61 78 ILE B CA 1
ATOM 1678 C C . ILE B 1 79 ? 28.664 26.590 -0.298 1.00 21.50 78 ILE B C 1
ATOM 1679 O O . ILE B 1 79 ? 27.997 27.595 -0.114 1.00 23.29 78 ILE B O 1
ATOM 1684 N N . ASP B 1 80 ? 28.998 26.153 -1.508 1.00 24.03 79 ASP B N 1
ATOM 1685 C CA . ASP B 1 80 ? 28.642 26.864 -2.746 1.00 24.20 79 ASP B CA 1
ATOM 1686 C C . ASP B 1 80 ? 27.135 26.856 -2.914 1.00 23.94 79 ASP B C 1
ATOM 1687 O O . ASP B 1 80 ? 26.535 27.880 -3.188 1.00 23.76 79 ASP B O 1
ATOM 1692 N N . LYS B 1 81 ? 26.522 25.695 -2.714 1.00 24.39 80 LYS B N 1
ATOM 1693 C CA . LYS B 1 81 ? 25.059 25.561 -2.802 1.00 24.36 80 LYS B CA 1
ATOM 1694 C C . LYS B 1 81 ? 24.366 26.471 -1.800 1.00 26.22 80 LYS B C 1
ATOM 1695 O O . LYS B 1 81 ? 23.340 27.089 -2.114 1.00 26.81 80 LYS B O 1
ATOM 1698 N N . ALA B 1 82 ? 24.945 26.592 -0.610 1.00 26.36 81 ALA B N 1
ATOM 1699 C CA . ALA B 1 82 ? 24.428 27.452 0.429 1.00 27.47 81 ALA B CA 1
ATOM 1700 C C . ALA B 1 82 ? 24.622 28.946 0.115 1.00 28.54 81 ALA B C 1
ATOM 1701 O O . ALA B 1 82 ? 23.995 29.795 0.747 1.00 29.46 81 ALA B O 1
ATOM 1703 N N . GLY B 1 83 ? 25.474 29.264 -0.862 1.00 28.49 82 GLY B N 1
ATOM 1704 C CA . GLY B 1 83 ? 25.713 30.640 -1.300 1.00 26.82 82 GLY B CA 1
ATOM 1705 C C . GLY B 1 83 ? 26.668 31.473 -0.473 1.00 27.60 82 GLY B C 1
ATOM 1706 O O . GLY B 1 83 ? 26.540 32.681 -0.428 1.00 29.24 82 GLY B O 1
ATOM 1707 N N . TYR B 1 84 ? 27.645 30.862 0.174 1.00 23.24 83 TYR B N 1
ATOM 1708 C CA . TYR B 1 84 ? 28.601 31.627 0.930 1.00 23.30 83 TYR B CA 1
ATOM 1709 C C . TYR B 1 84 ? 29.955 31.522 0.255 1.00 25.20 83 TYR B C 1
ATOM 1710 O O . TYR B 1 84 ? 30.308 30.478 -0.275 1.00 26.93 83 TYR B O 1
ATOM 1719 N N . ASP B 1 85 ? 30.691 32.617 0.312 1.00 21.21 84 ASP B N 1
ATOM 1720 C CA . ASP B 1 85 ? 32.075 32.674 -0.136 1.00 21.06 84 ASP B CA 1
ATOM 1721 C C . ASP B 1 85 ? 33.014 32.019 0.906 1.00 22.37 84 ASP B C 1
ATOM 1722 O O . ASP B 1 85 ? 32.742 31.982 2.124 1.00 22.69 84 ASP B O 1
ATOM 1727 N N . HIS B 1 86 ? 34.150 31.555 0.425 1.00 24.54 85 HIS B N 1
ATOM 1728 C CA . HIS B 1 86 ? 35.125 30.886 1.282 1.00 21.51 85 HIS B CA 1
ATOM 1729 C C . HIS B 1 86 ? 36.509 31.328 0.823 1.00 23.13 85 HIS B C 1
ATOM 1730 O O . HIS B 1 86 ? 36.713 31.782 -0.320 1.00 21.43 85 HIS B O 1
ATOM 1737 N N . SER B 1 87 ? 37.433 31.251 1.751 1.00 23.37 86 SER B N 1
ATOM 1738 C CA . SER B 1 87 ? 38.803 31.674 1.477 1.00 21.54 86 SER B CA 1
ATOM 1739 C C . SER B 1 87 ? 39.803 30.786 2.182 1.00 24.36 86 SER B C 1
ATOM 1740 O O . SER B 1 87 ? 39.593 30.410 3.337 1.00 25.33 86 SER B O 1
ATOM 1743 N N . GLN B 1 88 ? 40.923 30.495 1.501 1.00 22.12 87 GLN B N 1
ATOM 1744 C CA . GLN B 1 88 ? 41.989 29.695 2.060 1.00 21.55 87 GLN B CA 1
ATOM 1745 C C . GLN B 1 88 ? 43.281 30.481 1.866 1.00 24.13 87 GLN B C 1
ATOM 1746 O O . GLN B 1 88 ? 43.649 30.825 0.715 1.00 22.70 87 GLN B O 1
ATOM 1752 N N . ILE B 1 89 ? 43.880 30.896 2.990 1.00 22.87 88 ILE B N 1
ATOM 1753 C CA . ILE B 1 89 ? 45.041 31.771 2.906 1.00 23.85 88 ILE B CA 1
ATOM 1754 C C . ILE B 1 89 ? 46.224 31.271 3.716 1.00 25.17 88 ILE B C 1
ATOM 1755 O O . ILE B 1 89 ? 46.047 30.572 4.720 1.00 24.01 88 ILE B O 1
ATOM 1760 N N . ILE B 1 90 ? 47.417 31.612 3.232 1.00 24.16 89 ILE B N 1
ATOM 1761 C CA . ILE B 1 90 ? 48.666 31.468 3.943 1.00 23.76 89 ILE B CA 1
ATOM 1762 C C . ILE B 1 90 ? 49.120 32.855 4.350 1.00 22.94 89 ILE B C 1
ATOM 1763 O O . ILE B 1 90 ? 49.132 33.772 3.526 1.00 22.90 89 ILE B O 1
ATOM 1768 N N . ARG B 1 91 ? 49.508 32.999 5.620 1.00 23.40 90 ARG B N 1
ATOM 1769 C CA A ARG B 1 91 ? 49.985 34.282 6.142 0.50 23.46 90 ARG B CA 1
ATOM 1770 C CA B ARG B 1 91 ? 49.997 34.264 6.173 0.50 23.00 90 ARG B CA 1
ATOM 1771 C C . ARG B 1 91 ? 51.514 34.327 6.040 1.00 23.29 90 ARG B C 1
ATOM 1772 O O . ARG B 1 91 ? 52.206 33.480 6.614 1.00 23.75 90 ARG B O 1
ATOM 1787 N N . PHE B 1 92 ? 52.022 35.287 5.260 1.00 24.10 91 PHE B N 1
ATOM 1788 C CA . PHE B 1 92 ? 53.437 35.505 5.089 1.00 23.59 91 PHE B CA 1
ATOM 1789 C C . PHE B 1 92 ? 53.751 36.811 5.845 1.00 22.92 91 PHE B C 1
ATOM 1790 O O . PHE B 1 92 ? 53.513 37.937 5.325 1.00 23.14 91 PHE B O 1
ATOM 1798 N N . PRO B 1 93 ? 54.257 36.678 7.072 1.00 23.31 92 PRO B N 1
ATOM 1799 C CA . PRO B 1 93 ? 54.493 37.908 7.826 1.00 24.64 92 PRO B CA 1
ATOM 1800 C C . PRO B 1 93 ? 55.496 38.864 7.180 1.00 22.52 92 PRO B C 1
ATOM 1801 O O . PRO B 1 93 ? 56.500 38.432 6.603 1.00 24.61 92 PRO B O 1
ATOM 1805 N N . TRP B 1 94 ? 55.232 40.166 7.290 1.00 22.65 93 TRP B N 1
ATOM 1806 C CA . TRP B 1 94 ? 56.117 41.159 6.681 1.00 23.80 93 TRP B CA 1
ATOM 1807 C C . TRP B 1 94 ? 57.522 41.102 7.254 1.00 22.98 93 TRP B C 1
ATOM 1808 O O . TRP B 1 94 ? 58.514 41.382 6.545 1.00 25.96 93 TRP B O 1
ATOM 1819 N N . HIS B 1 95 ? 57.620 40.765 8.534 1.00 25.21 94 HIS B N 1
ATOM 1820 C CA A HIS B 1 95 ? 58.895 40.723 9.266 0.50 26.92 94 HIS B CA 1
ATOM 1821 C CA B HIS B 1 95 ? 58.940 40.761 9.184 0.50 27.45 94 HIS B CA 1
ATOM 1822 C C . HIS B 1 95 ? 59.688 39.419 9.107 1.00 28.02 94 HIS B C 1
ATOM 1823 O O . HIS B 1 95 ? 60.790 39.296 9.651 1.00 30.22 94 HIS B O 1
ATOM 1836 N N . LYS B 1 96 ? 59.131 38.439 8.383 1.00 26.04 95 LYS B N 1
ATOM 1837 C CA . LYS B 1 96 ? 59.787 37.130 8.148 1.00 26.04 95 LYS B CA 1
ATOM 1838 C C . LYS B 1 96 ? 60.108 36.986 6.660 1.00 26.13 95 LYS B C 1
ATOM 1839 O O . LYS B 1 96 ? 59.434 37.586 5.821 1.00 24.47 95 LYS B O 1
ATOM 1842 N N . PRO B 1 97 ? 61.104 36.149 6.315 1.00 26.00 96 PRO B N 1
ATOM 1843 C CA . PRO B 1 97 ? 61.402 35.910 4.906 1.00 25.21 96 PRO B CA 1
ATOM 1844 C C . PRO B 1 97 ? 60.194 35.361 4.150 1.00 25.90 96 PRO B C 1
ATOM 1845 O O . PRO B 1 97 ? 59.390 34.633 4.728 1.00 24.21 96 PRO B O 1
ATOM 1849 N N . LEU B 1 98 ? 60.066 35.762 2.885 1.00 26.99 97 LEU B N 1
ATOM 1850 C CA . LEU B 1 98 ? 59.036 35.267 1.982 1.00 29.09 97 LEU B CA 1
ATOM 1851 C C . LEU B 1 98 ? 59.629 34.184 1.089 1.00 29.70 97 LEU B C 1
ATOM 1852 O O . LEU B 1 98 ? 60.521 34.440 0.276 1.00 27.95 97 LEU B O 1
ATOM 1857 N N . ASP B 1 99 ? 59.120 32.974 1.254 1.00 27.46 98 ASP B N 1
ATOM 1858 C CA . ASP B 1 99 ? 59.601 31.803 0.544 1.00 27.13 98 ASP B CA 1
ATOM 1859 C C . ASP B 1 99 ? 58.983 31.762 -0.863 1.00 25.26 98 ASP B C 1
ATOM 1860 O O . ASP B 1 99 ? 57.869 31.256 -1.045 1.00 22.04 98 ASP B O 1
ATOM 1865 N N . GLU B 1 100 ? 59.707 32.296 -1.846 1.00 23.87 99 GLU B N 1
ATOM 1866 C CA . GLU B 1 100 ? 59.188 32.383 -3.212 1.00 25.63 99 GLU B CA 1
ATOM 1867 C C . GLU B 1 100 ? 59.139 31.005 -3.899 1.00 23.96 99 GLU B C 1
ATOM 1868 O O . GLU B 1 100 ? 58.291 30.781 -4.776 1.00 23.27 99 GLU B O 1
ATOM 1874 N N . GLN B 1 101 ? 59.981 30.070 -3.469 1.00 22.79 100 GLN B N 1
ATOM 1875 C CA . GLN B 1 101 ? 59.862 28.694 -3.983 1.00 21.80 100 GLN B CA 1
ATOM 1876 C C . GLN B 1 101 ? 58.518 28.079 -3.625 1.00 22.66 100 GLN B C 1
ATOM 1877 O O . GLN B 1 101 ? 57.927 27.396 -4.454 1.00 22.70 100 GLN B O 1
ATOM 1883 N N . LEU B 1 102 ? 58.044 28.312 -2.390 1.00 23.73 101 LEU B N 1
ATOM 1884 C CA . LEU B 1 102 ? 56.726 27.802 -1.981 1.00 22.24 101 LEU B CA 1
ATOM 1885 C C . LEU B 1 102 ? 55.629 28.426 -2.836 1.00 23.15 101 LEU B C 1
ATOM 1886 O O . LEU B 1 102 ? 54.751 27.707 -3.310 1.00 22.64 101 LEU B O 1
ATOM 1891 N N . ILE B 1 103 ? 55.693 29.748 -3.029 1.00 21.56 102 ILE B N 1
ATOM 1892 C CA . ILE B 1 103 ? 54.699 30.453 -3.871 1.00 22.94 102 ILE B CA 1
ATOM 1893 C C . ILE B 1 103 ? 54.770 29.901 -5.326 1.00 21.87 102 ILE B C 1
ATOM 1894 O O . ILE B 1 103 ? 53.742 29.526 -5.895 1.00 22.08 102 ILE B O 1
ATOM 1899 N N . HIS B 1 104 ? 55.977 29.788 -5.878 1.00 19.64 103 HIS B N 1
ATOM 1900 C CA . HIS B 1 104 ? 56.156 29.148 -7.195 1.00 19.55 103 HIS B CA 1
ATOM 1901 C C . HIS B 1 104 ? 55.482 27.753 -7.241 1.00 21.41 103 HIS B C 1
ATOM 1902 O O . HIS B 1 104 ? 54.703 27.430 -8.148 1.00 20.06 103 HIS B O 1
ATOM 1909 N N . ASP B 1 105 ? 55.806 26.890 -6.279 1.00 19.95 104 ASP B N 1
ATOM 1910 C CA . ASP B 1 105 ? 55.231 25.544 -6.282 1.00 23.06 104 ASP B CA 1
ATOM 1911 C C . ASP B 1 105 ? 53.684 25.521 -6.189 1.00 21.78 104 ASP B C 1
ATOM 1912 O O . ASP B 1 105 ? 53.006 24.712 -6.854 1.00 21.70 104 ASP B O 1
ATOM 1917 N N . LEU B 1 106 ? 53.140 26.407 -5.360 1.00 19.58 105 LEU B N 1
ATOM 1918 C CA . LEU B 1 106 ? 51.684 26.559 -5.220 1.00 19.21 105 LEU B CA 1
ATOM 1919 C C . LEU B 1 106 ? 51.029 26.944 -6.552 1.00 19.93 105 LEU B C 1
ATOM 1920 O O . LEU B 1 106 ? 49.985 26.396 -6.943 1.00 21.33 105 LEU B O 1
ATOM 1925 N N . ILE B 1 107 ? 51.635 27.897 -7.249 1.00 20.92 106 ILE B N 1
ATOM 1926 C CA . ILE B 1 107 ? 51.163 28.320 -8.555 1.00 20.31 106 ILE B CA 1
ATOM 1927 C C . ILE B 1 107 ? 51.278 27.195 -9.565 1.00 19.23 106 ILE B C 1
ATOM 1928 O O . ILE B 1 107 ? 50.321 26.916 -10.275 1.00 21.07 106 ILE B O 1
ATOM 1933 N N . ALA B 1 108 ? 52.434 26.535 -9.621 1.00 20.49 107 ALA B N 1
ATOM 1934 C CA . ALA B 1 108 ? 52.637 25.475 -10.617 1.00 19.18 107 ALA B CA 1
ATOM 1935 C C . ALA B 1 108 ? 51.617 24.360 -10.452 1.00 17.23 107 ALA B C 1
ATOM 1936 O O . ALA B 1 108 ? 51.032 23.839 -11.436 1.00 20.59 107 ALA B O 1
ATOM 1938 N N . TYR B 1 109 ? 51.400 23.968 -9.197 1.00 19.46 108 TYR B N 1
ATOM 1939 C CA . TYR B 1 109 ? 50.424 22.909 -8.911 1.00 19.56 108 TYR B CA 1
ATOM 1940 C C . TYR B 1 109 ? 49.019 23.334 -9.319 1.00 20.57 108 TYR B C 1
ATOM 1941 O O . TYR B 1 109 ? 48.251 22.559 -9.888 1.00 20.69 108 TYR B O 1
ATOM 1950 N N . THR B 1 110 ? 48.656 24.579 -9.026 1.00 20.96 109 THR B N 1
ATOM 1951 C CA . THR B 1 110 ? 47.319 25.043 -9.312 1.00 20.98 109 THR B CA 1
ATOM 1952 C C . THR B 1 110 ? 47.107 25.130 -10.834 1.00 19.30 109 THR B C 1
ATOM 1953 O O . THR B 1 110 ? 46.058 24.732 -11.335 1.00 21.67 109 THR B O 1
ATOM 1957 N N . ILE B 1 111 ? 48.119 25.640 -11.555 1.00 17.80 110 ILE B N 1
ATOM 1958 C CA . ILE B 1 111 ? 48.060 25.717 -13.003 1.00 20.65 110 ILE B CA 1
ATOM 1959 C C . ILE B 1 111 ? 47.798 24.328 -13.600 1.00 21.10 110 ILE B C 1
ATOM 1960 O O . ILE B 1 111 ? 46.913 24.145 -14.442 1.00 21.91 110 ILE B O 1
ATOM 1965 N N . ASP B 1 112 ? 48.592 23.357 -13.165 1.00 21.13 111 ASP B N 1
ATOM 1966 C CA . ASP B 1 112 ? 48.445 21.995 -13.676 1.00 21.09 111 ASP B CA 1
ATOM 1967 C C . ASP B 1 112 ? 47.030 21.494 -13.373 1.00 21.20 111 ASP B C 1
ATOM 1968 O O . ASP B 1 112 ? 46.357 20.912 -14.238 1.00 22.77 111 ASP B O 1
ATOM 1973 N N . GLN B 1 113 ? 46.566 21.674 -12.139 1.00 21.88 112 GLN B N 1
ATOM 1974 C CA . GLN B 1 113 ? 45.234 21.229 -11.782 1.00 24.97 112 GLN B CA 1
ATOM 1975 C C . GLN B 1 113 ? 44.110 21.926 -12.563 1.00 25.47 112 GLN B C 1
ATOM 1976 O O . GLN B 1 113 ? 43.061 21.308 -12.789 1.00 27.08 112 GLN B O 1
ATOM 1982 N N . LYS B 1 114 ? 44.308 23.173 -12.977 1.00 24.73 113 LYS B N 1
ATOM 1983 C CA . LYS B 1 114 ? 43.277 23.926 -13.691 1.00 25.29 113 LYS B CA 1
ATOM 1984 C C . LYS B 1 114 ? 43.354 23.832 -15.219 1.00 23.63 113 LYS B C 1
ATOM 1985 O O . LYS B 1 114 ? 42.527 24.457 -15.926 1.00 21.72 113 LYS B O 1
ATOM 1991 N N . LYS B 1 115 ? 44.258 23.003 -15.736 1.00 24.53 114 LYS B N 1
ATOM 1992 C CA . LYS B 1 115 ? 44.493 22.936 -17.171 1.00 26.42 114 LYS B CA 1
ATOM 1993 C C . LYS B 1 115 ? 43.194 22.783 -17.962 1.00 27.37 114 LYS B C 1
ATOM 1994 O O . LYS B 1 115 ? 43.012 23.432 -18.985 1.00 27.60 114 LYS B O 1
ATOM 1998 N N . ASP B 1 116 ? 42.301 21.908 -17.502 1.00 23.91 115 ASP B N 1
ATOM 1999 C CA . ASP B 1 116 ? 41.057 21.631 -18.230 1.00 26.13 115 ASP B CA 1
ATOM 2000 C C . ASP B 1 116 ? 39.831 22.202 -17.522 1.00 26.99 115 ASP B C 1
ATOM 2001 O O . ASP B 1 116 ? 38.701 21.797 -17.797 1.00 27.90 115 ASP B O 1
ATOM 2006 N N . ALA B 1 117 ? 40.031 23.147 -16.610 1.00 25.04 116 ALA B N 1
ATOM 2007 C CA . ALA B 1 117 ? 38.932 23.712 -15.824 1.00 25.48 116 ALA B CA 1
ATOM 2008 C C . ALA B 1 117 ? 37.983 24.545 -16.678 1.00 26.05 116 ALA B C 1
ATOM 2009 O O . ALA B 1 117 ? 38.428 25.267 -17.590 1.00 25.54 116 ALA B O 1
ATOM 2011 N N . THR B 1 118 ? 36.688 24.480 -16.334 1.00 24.02 117 THR B N 1
ATOM 2012 C CA . THR B 1 118 ? 35.621 25.182 -17.069 1.00 24.05 117 THR B CA 1
ATOM 2013 C C . THR B 1 118 ? 34.882 26.234 -16.243 1.00 23.43 117 THR B C 1
ATOM 2014 O O . THR B 1 118 ? 33.899 26.796 -16.715 1.00 25.17 117 THR B O 1
ATOM 2018 N N . THR B 1 119 ? 35.352 26.480 -15.014 1.00 24.97 118 THR B N 1
ATOM 2019 C CA . THR B 1 119 ? 34.838 27.542 -14.165 1.00 23.60 118 THR B CA 1
ATOM 2020 C C . THR B 1 119 ? 36.000 28.361 -13.636 1.00 22.52 118 THR B C 1
ATOM 2021 O O . THR B 1 119 ? 37.154 27.889 -13.596 1.00 22.04 118 THR B O 1
ATOM 2025 N N . PHE B 1 120 ? 35.686 29.575 -13.190 1.00 21.52 119 PHE B N 1
ATOM 2026 C CA . PHE B 1 120 ? 36.709 30.452 -12.595 1.00 20.70 119 PHE B CA 1
ATOM 2027 C C . PHE B 1 120 ? 37.278 29.907 -11.292 1.00 23.99 119 PHE B C 1
ATOM 2028 O O . PHE B 1 120 ? 38.497 29.834 -11.111 1.00 20.53 119 PHE B O 1
ATOM 2036 N N . TRP B 1 121 ? 36.378 29.512 -10.398 1.00 22.67 120 TRP B N 1
ATOM 2037 C CA . TRP B 1 121 ? 36.743 28.951 -9.100 1.00 21.30 120 TRP B CA 1
ATOM 2038 C C . TRP B 1 121 ? 36.595 27.447 -9.071 1.00 22.88 120 TRP B C 1
ATOM 2039 O O . TRP B 1 121 ? 35.714 26.870 -9.736 1.00 22.04 120 TRP B O 1
ATOM 2050 N N . GLN B 1 122 ? 37.413 26.811 -8.242 1.00 22.90 121 GLN B N 1
ATOM 2051 C CA . GLN B 1 122 ? 37.238 25.404 -7.943 1.00 24.37 121 GLN B CA 1
ATOM 2052 C C . GLN B 1 122 ? 35.864 25.212 -7.290 1.00 27.26 121 GLN B C 1
ATOM 2053 O O . GLN B 1 122 ? 35.482 25.972 -6.383 1.00 26.09 121 GLN B O 1
ATOM 2059 N N . ARG B 1 123 ? 35.140 24.208 -7.787 1.00 27.13 122 ARG B N 1
ATOM 2060 C CA A ARG B 1 123 ? 33.804 23.902 -7.298 0.50 31.04 122 ARG B CA 1
ATOM 2061 C CA B ARG B 1 123 ? 33.780 23.862 -7.384 0.50 31.37 122 ARG B CA 1
ATOM 2062 C C . ARG B 1 123 ? 33.783 22.496 -6.718 1.00 35.77 122 ARG B C 1
ATOM 2063 O O . ARG B 1 123 ? 32.746 22.036 -6.229 1.00 36.61 122 ARG B O 1
#

Radius of gyration: 18.51 Å; Cα contacts (8 Å, |Δi|>4): 318; chains: 2; bounding box: 41×42×46 Å

Secondary structure (DSSP, 8-state):
--HHHHHTTSSSHHHHHHHHHHHH---S-TT-B---BTTB--EETTEE--EEE-SSEEEEEE-S---TTHHHHHHHT--EEEEEEEETTS---HHHHHHHHHHHHHHTTT--SSS--/--HHHHHHTS-SHHHHHHHHHHHH---S-TT-B---BTTB--EETTEE--EEE-SSEEEEE--S---TTHHHHHHHT--EEEEEEEETTS---HHHHHHHHHHHHHHHTT--SSS--